Protein AF-A0A0M3QWQ1-F1 (afdb_monomer_lite)

Foldseek 3Di:
DDDPPQPDDQQWGPPDPPFKTKAWAPDFQQDPPADPVCRLLLFQLLLLLVLVVCVVDLDPSPDHNVVSVVSSVRSSVSVVVQCVVPVDPPDRPQPVVWAWDFKAFQDDDPPDPGDHPLRVVVVCQVDAFWKWKDFPPFIWIKGWHPDPNIAIKIKGRNDADPDVDHHRDTIIMMMGGRDPVVVSVVVCVVVVDPDGGTMMIITGNDDPPPPPPPVVVVVVVVVVVVPD

Structure (mmCIF, N/CA/C/O backbone):
data_AF-A0A0M3QWQ1-F1
#
_entry.id   AF-A0A0M3QWQ1-F1
#
loop_
_atom_site.group_PDB
_atom_site.id
_atom_site.type_symbol
_atom_site.label_atom_id
_atom_site.label_alt_id
_atom_site.label_comp_id
_atom_site.label_asym_id
_atom_site.label_entity_id
_atom_site.label_seq_id
_atom_site.pdbx_PDB_ins_code
_atom_site.Cartn_x
_atom_site.Cartn_y
_atom_site.Cartn_z
_atom_site.occupancy
_atom_site.B_iso_or_equiv
_atom_site.auth_seq_id
_atom_site.auth_comp_id
_atom_site.auth_asym_id
_atom_site.auth_atom_id
_atom_site.pdbx_PDB_model_num
ATOM 1 N N . MET A 1 1 ? -12.856 7.312 -30.856 1.00 33.06 1 MET A N 1
ATOM 2 C CA . MET A 1 1 ? -11.464 7.721 -30.580 1.00 33.06 1 MET A CA 1
ATOM 3 C C . MET A 1 1 ? -11.539 8.886 -29.593 1.00 33.06 1 MET A C 1
ATOM 5 O O . MET A 1 1 ? -11.727 10.016 -30.019 1.00 33.06 1 MET A O 1
ATOM 9 N N . ARG A 1 2 ? -11.605 8.607 -28.280 1.00 33.06 2 ARG A N 1
ATOM 10 C CA . ARG A 1 2 ? -11.645 9.661 -27.250 1.00 33.06 2 ARG A CA 1
ATOM 11 C C . ARG A 1 2 ? -10.204 10.078 -26.978 1.00 33.06 2 ARG A C 1
ATOM 13 O O . ARG A 1 2 ? -9.398 9.237 -26.607 1.00 33.06 2 ARG A O 1
ATOM 20 N N . GLN A 1 3 ? -9.891 11.346 -27.215 1.00 36.50 3 GLN A N 1
ATOM 21 C CA . GLN A 1 3 ? -8.699 11.968 -26.654 1.00 36.50 3 GLN A CA 1
ATOM 22 C C . GLN A 1 3 ? -8.916 12.050 -25.140 1.00 36.50 3 GLN A C 1
ATOM 24 O O . GLN A 1 3 ? -9.747 12.833 -24.682 1.00 36.50 3 GLN A O 1
ATOM 29 N N . GLU A 1 4 ? -8.234 11.206 -24.370 1.00 45.47 4 GLU A N 1
ATOM 30 C CA . GLU A 1 4 ? -8.121 11.401 -22.927 1.00 45.47 4 GLU A CA 1
ATOM 31 C C . GLU A 1 4 ? -7.129 12.534 -22.699 1.00 45.47 4 GLU A C 1
ATOM 33 O O . GLU A 1 4 ? -5.925 12.397 -22.907 1.00 45.47 4 GLU A O 1
ATOM 38 N N . VAL A 1 5 ? -7.650 13.694 -22.309 1.00 47.16 5 VAL A N 1
ATOM 39 C CA . VAL A 1 5 ? -6.841 14.714 -21.649 1.00 47.16 5 VAL A CA 1
ATOM 40 C C . VAL A 1 5 ? -6.435 14.091 -20.319 1.00 47.16 5 VAL A C 1
ATOM 42 O O . VAL A 1 5 ? -7.222 14.089 -19.375 1.00 47.16 5 VAL A O 1
ATOM 45 N N . THR A 1 6 ? -5.256 13.471 -20.266 1.00 57.09 6 THR A N 1
ATOM 46 C CA . THR A 1 6 ? -4.737 12.866 -19.038 1.00 57.09 6 THR A CA 1
ATOM 47 C C . THR A 1 6 ? -4.472 13.994 -18.051 1.00 57.09 6 THR A C 1
ATOM 49 O O . THR A 1 6 ? -3.454 14.685 -18.137 1.00 57.09 6 THR A O 1
ATOM 52 N N . ASN A 1 7 ? -5.427 14.236 -17.157 1.00 80.19 7 ASN A N 1
ATOM 53 C CA . ASN A 1 7 ? -5.254 15.156 -16.050 1.00 80.19 7 ASN A CA 1
ATOM 54 C C . ASN A 1 7 ? -4.292 14.483 -15.068 1.00 80.19 7 ASN A C 1
ATOM 56 O O . ASN A 1 7 ? -4.710 13.683 -14.235 1.00 80.19 7 ASN A O 1
ATOM 60 N N . LYS A 1 8 ? -2.993 14.722 -15.257 1.00 86.00 8 LYS A N 1
ATOM 61 C CA . LYS A 1 8 ? -1.935 14.179 -14.408 1.00 86.00 8 LYS A CA 1
ATOM 62 C C . LYS A 1 8 ? -1.534 15.191 -13.352 1.00 86.00 8 LYS A C 1
ATOM 64 O O . LYS A 1 8 ? -1.407 16.383 -13.627 1.00 86.00 8 LYS A O 1
ATOM 69 N N . TRP A 1 9 ? -1.266 14.691 -12.157 1.00 85.00 9 TRP A N 1
ATOM 70 C CA . TRP A 1 9 ? -0.613 15.433 -11.092 1.00 85.00 9 TRP A CA 1
ATOM 71 C C . TRP A 1 9 ? 0.784 14.840 -10.894 1.00 85.00 9 TRP A C 1
ATOM 73 O O . TRP A 1 9 ? 0.940 13.769 -10.311 1.00 85.00 9 TRP A O 1
ATOM 83 N N . TYR A 1 10 ? 1.808 15.509 -11.434 1.00 89.50 10 TYR A N 1
ATOM 84 C CA . TYR A 1 10 ? 3.151 14.935 -11.599 1.00 89.50 10 TYR A CA 1
ATOM 85 C C . TYR A 1 10 ? 3.099 13.605 -12.372 1.00 89.50 10 TYR A C 1
ATOM 87 O O . TYR A 1 10 ? 2.634 13.579 -13.511 1.00 89.50 10 TYR A O 1
ATOM 95 N N . ASN A 1 11 ? 3.566 12.511 -11.768 1.00 92.75 11 ASN A N 1
ATOM 96 C CA . ASN A 1 11 ? 3.533 11.177 -12.366 1.00 92.75 11 ASN A CA 1
ATOM 97 C C . ASN A 1 11 ? 2.213 10.436 -12.112 1.00 92.75 11 ASN A C 1
ATOM 99 O O . ASN A 1 11 ? 2.035 9.348 -12.650 1.00 92.75 11 ASN A O 1
ATOM 103 N N . PHE A 1 12 ? 1.314 10.997 -11.301 1.00 95.06 12 PHE A N 1
ATOM 104 C CA . PHE A 1 12 ? 0.087 10.334 -10.887 1.00 95.06 12 PHE A CA 1
ATOM 105 C C . PHE A 1 12 ? -1.091 10.692 -11.789 1.00 95.06 12 PHE A C 1
ATOM 107 O O . PHE A 1 12 ? -1.236 11.840 -12.222 1.00 95.06 12 PHE A O 1
ATOM 114 N N . ASP A 1 13 ? -1.983 9.730 -11.973 1.00 95.88 13 ASP A N 1
ATOM 115 C CA . ASP A 1 13 ? -3.293 9.935 -12.567 1.00 95.88 13 ASP A CA 1
ATOM 116 C C . ASP A 1 13 ? -4.276 10.440 -11.495 1.00 95.88 13 ASP A C 1
ATOM 118 O O . ASP A 1 13 ? -4.223 10.052 -10.323 1.00 95.88 13 ASP A O 1
ATOM 122 N N . VAL A 1 14 ? -5.142 11.385 -11.870 1.00 96.25 14 VAL A N 1
ATOM 123 C CA . VAL A 1 14 ? -6.132 11.981 -10.961 1.00 96.25 14 VAL A CA 1
ATOM 124 C C . VAL A 1 14 ? -7.391 11.111 -10.934 1.00 96.25 14 VAL A C 1
ATOM 126 O O . VAL A 1 14 ? -8.162 11.119 -11.890 1.00 96.25 14 VAL A O 1
ATOM 129 N N . GLU A 1 15 ? -7.629 10.423 -9.815 1.00 95.31 15 GLU A N 1
ATOM 130 C CA . GLU A 1 15 ? -8.828 9.593 -9.597 1.00 95.31 15 GLU A CA 1
ATOM 131 C C . GLU A 1 15 ? -9.999 10.431 -9.072 1.00 95.31 15 GLU A C 1
ATOM 133 O O . GLU A 1 15 ? -11.128 10.357 -9.555 1.00 95.31 15 GLU A O 1
ATOM 138 N N . ILE A 1 16 ? -9.719 11.276 -8.073 1.00 94.50 16 ILE A N 1
ATOM 139 C CA . ILE A 1 16 ? -10.660 12.249 -7.516 1.00 94.50 16 ILE A CA 1
ATOM 140 C C . ILE A 1 16 ? -9.904 13.562 -7.379 1.00 94.50 16 ILE A C 1
ATOM 142 O O . ILE A 1 16 ? -8.959 13.661 -6.594 1.00 94.50 16 ILE A O 1
ATOM 146 N N . SER A 1 17 ? -10.328 14.573 -8.142 1.00 92.69 17 SER A N 1
ATOM 147 C CA . SER A 1 17 ? -9.689 15.893 -8.169 1.00 92.69 17 SER A CA 1
ATOM 148 C C . SER A 1 17 ? -9.404 16.400 -6.760 1.00 92.69 17 SER A C 1
ATOM 150 O O . SER A 1 17 ? -10.299 16.418 -5.926 1.00 92.69 17 SER A O 1
ATOM 152 N N . GLU A 1 18 ? -8.166 16.825 -6.509 1.00 91.19 18 GLU A N 1
ATOM 153 C CA . GLU A 1 18 ? -7.694 17.356 -5.223 1.00 91.19 18 GLU A CA 1
ATOM 154 C C . GLU A 1 18 ? -7.710 16.406 -4.015 1.00 91.19 18 GLU A C 1
ATOM 156 O O . GLU A 1 18 ? -7.263 16.829 -2.945 1.00 91.19 18 GLU A O 1
ATOM 161 N N . HIS A 1 19 ? -8.129 15.147 -4.163 1.00 94.38 19 HIS A N 1
ATOM 162 C CA . HIS A 1 19 ? -8.343 14.240 -3.032 1.00 94.38 19 HIS A CA 1
ATOM 163 C C . HIS A 1 19 ? -7.667 12.871 -3.172 1.00 94.38 19 HIS A C 1
ATOM 165 O O . HIS A 1 19 ? -7.154 12.368 -2.167 1.00 94.38 19 HIS A O 1
ATOM 171 N N . LEU A 1 20 ? -7.655 12.278 -4.372 1.00 96.56 20 LEU A N 1
ATOM 172 C CA . LEU A 1 20 ? -7.147 10.927 -4.622 1.00 96.56 20 LEU A CA 1
ATOM 173 C C . LEU A 1 20 ? -6.411 10.846 -5.961 1.00 96.56 20 LEU A C 1
ATOM 175 O O . LEU A 1 20 ? -6.914 11.297 -6.992 1.00 96.56 20 LEU A O 1
ATOM 179 N N . TRP A 1 21 ? -5.248 10.207 -5.936 1.00 96.88 21 TRP A N 1
ATOM 180 C CA . TRP A 1 21 ? -4.417 9.969 -7.107 1.00 96.88 21 TRP A CA 1
ATOM 181 C C . TRP A 1 21 ? -3.885 8.543 -7.112 1.00 96.88 21 TRP A C 1
ATOM 183 O O . TRP A 1 21 ? -3.652 7.978 -6.042 1.00 96.88 21 TRP A O 1
ATOM 193 N N . SER A 1 22 ? -3.633 7.997 -8.296 1.00 96.94 22 SER A N 1
ATOM 194 C CA . SER A 1 22 ? -3.033 6.677 -8.475 1.00 96.94 22 SER A CA 1
ATOM 195 C C . SER A 1 22 ? -1.736 6.767 -9.277 1.00 96.94 22 SER A C 1
ATOM 197 O O . SER A 1 22 ? -1.556 7.636 -10.128 1.00 96.94 22 SER A O 1
ATOM 199 N N . LEU A 1 23 ? -0.792 5.889 -8.965 1.00 97.25 23 LEU A N 1
ATOM 200 C CA . LEU A 1 23 ? 0.421 5.679 -9.743 1.00 97.25 23 LEU A CA 1
ATOM 201 C C . LEU A 1 23 ? 0.635 4.174 -9.861 1.00 97.25 23 LEU A C 1
ATOM 203 O O . LEU A 1 23 ? 0.602 3.461 -8.858 1.00 97.25 23 LEU A O 1
ATOM 207 N N . TRP A 1 24 ? 0.875 3.714 -11.082 1.00 96.81 24 TRP A N 1
ATOM 208 C CA . TRP A 1 24 ? 0.983 2.301 -11.426 1.00 96.81 24 TRP A CA 1
ATOM 209 C C . TRP A 1 24 ? 2.409 1.975 -11.869 1.00 96.81 24 TRP A C 1
ATOM 211 O O . TRP A 1 24 ? 3.053 2.780 -12.540 1.00 96.81 24 TRP A O 1
ATOM 221 N N . GLY A 1 25 ? 2.913 0.820 -11.438 1.00 96.31 25 GLY A N 1
ATOM 222 C CA . GLY A 1 25 ? 4.164 0.226 -11.905 1.00 96.31 25 GLY A CA 1
ATOM 223 C C . GLY A 1 25 ? 3.940 -0.661 -13.131 1.00 96.31 25 GLY A C 1
ATOM 224 O O . GLY A 1 25 ? 2.806 -1.006 -13.464 1.00 96.31 25 GLY A O 1
ATOM 225 N N . GLY A 1 26 ? 5.026 -1.085 -13.772 1.00 94.69 26 GLY A N 1
ATOM 226 C CA . GLY A 1 26 ? 5.015 -2.072 -14.853 1.00 94.69 26 GLY A CA 1
ATOM 227 C C . GLY A 1 26 ? 5.283 -3.507 -14.385 1.00 94.69 26 GLY A C 1
ATOM 228 O O . GLY A 1 26 ? 5.058 -4.456 -15.136 1.00 94.69 26 GLY A O 1
ATOM 229 N N . VAL A 1 27 ? 5.771 -3.690 -13.153 1.00 94.38 27 VAL A N 1
ATOM 230 C CA . VAL A 1 27 ? 6.215 -4.988 -12.627 1.00 94.38 27 VAL A CA 1
ATOM 231 C C . VAL A 1 27 ? 5.302 -5.484 -11.506 1.00 94.38 27 VAL A C 1
ATOM 233 O O . VAL A 1 27 ? 4.926 -4.748 -10.592 1.00 94.38 27 VAL A O 1
ATOM 236 N N . HIS A 1 28 ? 4.999 -6.783 -11.545 1.00 96.19 28 HIS A N 1
ATOM 237 C CA . HIS A 1 28 ? 4.280 -7.504 -10.496 1.00 96.19 28 HIS A CA 1
ATOM 238 C C . HIS A 1 28 ? 5.152 -8.618 -9.886 1.00 96.19 28 HIS A C 1
ATOM 240 O O . HIS A 1 28 ? 5.893 -9.268 -10.628 1.00 96.19 28 HIS A O 1
ATOM 246 N N . PRO A 1 29 ? 5.032 -8.931 -8.579 1.00 95.00 29 PRO A N 1
ATOM 247 C CA . PRO A 1 29 ? 5.790 -10.006 -7.914 1.00 95.00 29 PRO A CA 1
ATOM 248 C C . PRO A 1 29 ? 5.698 -11.406 -8.560 1.00 95.00 29 PRO A C 1
ATOM 250 O O . PRO A 1 29 ? 6.574 -12.249 -8.382 1.00 95.00 29 PRO A O 1
ATOM 253 N N . LYS A 1 30 ? 4.640 -11.678 -9.333 1.00 94.19 30 LYS A N 1
ATOM 254 C CA . LYS A 1 30 ? 4.454 -12.935 -10.096 1.00 94.19 30 LYS A CA 1
ATOM 255 C C . LYS A 1 30 ? 5.068 -12.924 -11.505 1.00 94.19 30 LYS A C 1
ATOM 257 O O . LYS A 1 30 ? 4.875 -13.893 -12.240 1.00 94.19 30 LYS A O 1
ATOM 262 N N . ALA A 1 31 ? 5.753 -11.853 -11.906 1.00 92.38 31 ALA A N 1
ATOM 263 C CA . ALA A 1 31 ? 6.377 -11.765 -13.222 1.00 92.38 31 ALA A CA 1
ATOM 264 C C . ALA A 1 31 ? 7.352 -12.935 -13.462 1.00 92.38 31 ALA A C 1
ATOM 266 O O . ALA A 1 31 ? 8.038 -13.398 -12.553 1.00 92.38 31 ALA A O 1
ATOM 267 N N . ASN A 1 32 ? 7.401 -13.422 -14.701 1.00 91.94 32 ASN A N 1
ATOM 268 C CA . ASN A 1 32 ? 8.075 -14.672 -15.079 1.00 91.94 32 ASN A CA 1
ATOM 269 C C . ASN A 1 32 ? 9.610 -14.650 -14.967 1.00 91.94 32 ASN A C 1
ATOM 271 O O . ASN A 1 32 ? 10.227 -15.709 -14.972 1.00 91.94 32 ASN A O 1
ATOM 275 N N . TRP A 1 33 ? 10.212 -13.468 -14.876 1.00 90.12 33 TRP A N 1
ATOM 276 C CA . TRP A 1 33 ? 11.645 -13.274 -14.666 1.00 90.12 33 TRP A CA 1
ATOM 277 C C . TRP A 1 33 ? 12.100 -13.422 -13.204 1.00 90.12 33 TRP A C 1
ATOM 279 O O . TRP A 1 33 ? 13.301 -13.500 -12.954 1.00 90.12 33 TRP A O 1
ATOM 289 N N . PHE A 1 34 ? 11.166 -13.473 -12.245 1.00 93.25 34 PHE A N 1
ATOM 290 C CA . PHE A 1 34 ? 11.468 -13.826 -10.860 1.00 93.25 34 PHE A CA 1
ATOM 291 C C . PHE A 1 34 ? 11.580 -15.344 -10.739 1.00 93.25 34 PHE A C 1
ATOM 293 O O . PHE A 1 34 ? 10.935 -16.089 -11.482 1.00 93.25 34 PHE A O 1
ATOM 300 N N . ASP A 1 35 ? 12.391 -15.806 -9.789 1.00 90.44 35 ASP A N 1
ATOM 301 C CA . ASP A 1 35 ? 12.597 -17.235 -9.575 1.00 90.44 35 ASP A CA 1
ATOM 302 C C . ASP A 1 35 ? 11.264 -17.931 -9.255 1.00 90.44 35 ASP A C 1
ATOM 304 O O . ASP A 1 35 ? 10.498 -17.528 -8.376 1.00 90.44 35 ASP A O 1
ATOM 308 N N . SER A 1 36 ? 10.995 -19.000 -10.006 1.00 89.50 36 SER A N 1
ATOM 309 C CA . SER A 1 36 ? 9.805 -19.838 -9.894 1.00 89.50 36 SER A CA 1
ATOM 310 C C . SER A 1 36 ? 9.503 -20.344 -8.481 1.00 89.50 36 SER A C 1
ATOM 312 O O . SER A 1 36 ? 8.332 -20.562 -8.182 1.00 89.50 36 SER A O 1
ATOM 314 N N . GLN A 1 37 ? 10.521 -20.513 -7.631 1.00 87.56 37 GLN A N 1
ATOM 315 C CA . GLN A 1 37 ? 10.358 -21.018 -6.265 1.00 87.56 37 GLN A CA 1
ATOM 316 C C . GLN A 1 37 ? 9.802 -19.961 -5.302 1.00 87.56 37 GLN A C 1
ATOM 318 O O . GLN A 1 37 ? 9.133 -20.309 -4.335 1.00 87.56 37 GLN A O 1
ATOM 323 N N . VAL A 1 38 ? 10.050 -18.676 -5.575 1.00 86.44 38 VAL A N 1
ATOM 324 C CA . VAL A 1 38 ? 9.744 -17.558 -4.660 1.00 86.44 38 VAL A CA 1
ATOM 325 C C . VAL A 1 38 ? 8.757 -16.541 -5.241 1.00 86.44 38 VAL A C 1
ATOM 327 O O . VAL A 1 38 ? 8.215 -15.717 -4.505 1.00 86.44 38 VAL A O 1
ATOM 330 N N . ARG A 1 39 ? 8.479 -16.591 -6.553 1.00 90.12 39 ARG A N 1
ATOM 331 C CA . ARG A 1 39 ? 7.571 -15.652 -7.234 1.00 90.12 39 ARG A CA 1
ATOM 332 C C . ARG A 1 39 ? 6.186 -15.601 -6.582 1.00 90.12 39 ARG A C 1
ATOM 334 O O . ARG A 1 39 ? 5.510 -16.609 -6.398 1.00 90.12 39 ARG A O 1
ATOM 341 N N . GLY A 1 40 ? 5.721 -14.390 -6.306 1.00 90.38 40 GLY A N 1
ATOM 342 C CA . GLY A 1 40 ? 4.465 -14.106 -5.619 1.00 90.38 40 GLY A CA 1
ATOM 343 C C . GLY A 1 40 ? 4.534 -14.127 -4.088 1.00 90.38 40 GLY A C 1
ATOM 344 O O . GLY A 1 40 ? 3.589 -13.630 -3.478 1.00 90.38 40 GLY A O 1
ATOM 345 N N . GLN A 1 41 ? 5.605 -14.642 -3.473 1.00 90.31 41 GLN A N 1
ATOM 346 C CA . GLN A 1 41 ? 5.765 -14.706 -2.011 1.00 90.31 41 GLN A CA 1
ATOM 347 C C . GLN A 1 41 ? 6.476 -13.463 -1.446 1.00 90.31 41 GLN A C 1
ATOM 349 O O . GLN A 1 41 ? 6.304 -13.102 -0.286 1.00 90.31 41 GLN A O 1
ATOM 354 N N . GLN A 1 42 ? 7.188 -12.713 -2.289 1.00 91.50 42 GLN A N 1
ATOM 355 C CA . GLN A 1 42 ? 7.939 -11.514 -1.908 1.00 91.50 42 GLN A CA 1
ATOM 356 C C . GLN A 1 42 ? 7.082 -10.259 -1.632 1.00 91.50 42 GLN A C 1
ATOM 358 O O . GLN A 1 42 ? 7.626 -9.164 -1.475 1.00 91.50 42 GLN A O 1
ATOM 363 N N . LYS A 1 43 ? 5.746 -10.371 -1.589 1.00 93.88 43 LYS A N 1
ATOM 364 C CA . LYS A 1 43 ? 4.820 -9.226 -1.438 1.00 93.88 43 LYS A CA 1
ATOM 365 C C . LYS A 1 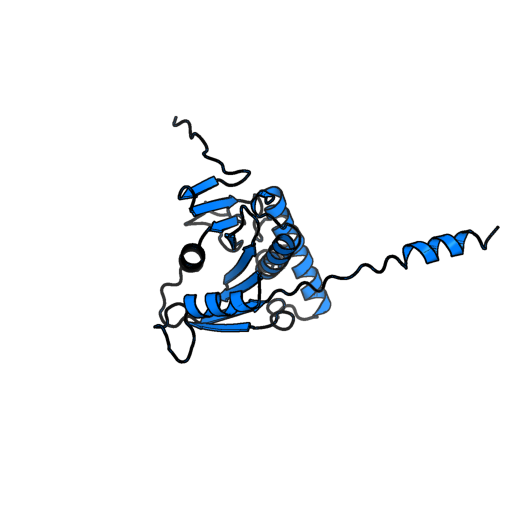43 ? 5.063 -8.434 -0.152 1.00 93.88 43 LYS A C 1
ATOM 367 O O . LYS A 1 43 ? 5.067 -7.204 -0.175 1.00 93.88 43 LYS A O 1
ATOM 372 N N . LEU A 1 44 ? 5.316 -9.129 0.958 1.00 92.44 44 LEU A N 1
ATOM 373 C CA . LEU A 1 44 ? 5.636 -8.480 2.228 1.00 92.44 44 LEU A CA 1
ATOM 374 C C . LEU A 1 44 ? 6.978 -7.734 2.149 1.00 92.44 44 LEU A C 1
ATOM 376 O O . LEU A 1 44 ? 7.063 -6.580 2.564 1.00 92.44 44 LEU A O 1
ATOM 380 N N . GLY A 1 45 ? 7.987 -8.320 1.499 1.00 92.81 45 GLY A N 1
ATOM 381 C CA . GLY A 1 45 ? 9.253 -7.637 1.217 1.00 92.81 45 GLY A CA 1
ATOM 382 C C . GLY A 1 45 ? 9.058 -6.362 0.389 1.00 92.81 45 GLY A C 1
ATOM 383 O O . GLY A 1 45 ? 9.654 -5.331 0.690 1.00 92.81 45 GLY A O 1
ATOM 384 N N . CYS A 1 46 ? 8.155 -6.384 -0.596 1.00 96.56 46 CYS A N 1
ATOM 385 C CA . CYS A 1 46 ? 7.788 -5.190 -1.363 1.00 96.56 46 CYS A CA 1
ATOM 386 C C . CYS A 1 46 ? 7.144 -4.114 -0.472 1.00 96.56 46 CYS A C 1
ATOM 388 O O . CYS A 1 46 ? 7.469 -2.938 -0.611 1.00 96.56 46 CYS A O 1
ATOM 390 N N . CYS A 1 47 ? 6.283 -4.498 0.478 1.00 96.56 47 CYS A N 1
ATOM 391 C CA . CYS A 1 47 ? 5.681 -3.564 1.436 1.00 96.56 47 CYS A CA 1
ATOM 392 C C . CYS A 1 47 ? 6.735 -2.905 2.341 1.00 96.56 47 CYS A C 1
ATOM 394 O O . CYS A 1 47 ? 6.714 -1.687 2.515 1.00 96.56 47 CYS A O 1
ATOM 396 N N . VAL A 1 48 ? 7.696 -3.681 2.857 1.00 93.94 48 VAL A N 1
ATOM 397 C CA . VAL A 1 48 ? 8.823 -3.148 3.643 1.00 93.94 48 VAL A CA 1
ATOM 398 C C . VAL A 1 48 ? 9.607 -2.126 2.819 1.00 93.94 48 VAL A C 1
ATOM 400 O O . VAL A 1 48 ? 9.815 -0.998 3.262 1.00 93.94 48 VAL A O 1
ATOM 403 N N . VAL A 1 49 ? 9.980 -2.478 1.587 1.00 95.38 49 VAL A N 1
ATOM 404 C CA . VAL A 1 49 ? 10.735 -1.583 0.699 1.00 95.38 49 VAL A CA 1
ATOM 405 C C . VAL A 1 49 ? 9.927 -0.340 0.306 1.00 95.38 49 VAL A C 1
ATOM 407 O O . VAL A 1 49 ? 10.506 0.739 0.185 1.00 95.38 49 VAL A O 1
ATOM 410 N N . ALA A 1 50 ? 8.602 -0.434 0.165 1.00 96.62 50 ALA A N 1
ATOM 411 C CA . ALA A 1 50 ? 7.741 0.727 -0.061 1.00 96.62 50 ALA A CA 1
ATOM 412 C C . ALA A 1 50 ? 7.768 1.702 1.129 1.00 96.62 50 ALA A C 1
ATOM 414 O O . ALA A 1 50 ? 7.887 2.913 0.931 1.00 96.62 50 ALA A O 1
ATOM 415 N N . CYS A 1 51 ? 7.736 1.195 2.367 1.00 94.62 51 CYS A N 1
ATOM 416 C CA . CYS A 1 51 ? 7.944 2.019 3.561 1.00 94.62 51 CYS A CA 1
ATOM 417 C C . CYS A 1 51 ? 9.351 2.645 3.580 1.00 94.62 51 CYS A C 1
ATOM 419 O O . CYS A 1 51 ? 9.489 3.828 3.898 1.00 94.62 51 CYS A O 1
ATOM 421 N N . CYS A 1 52 ? 10.387 1.905 3.162 1.00 92.62 52 CYS A N 1
ATOM 422 C CA . CYS A 1 52 ? 11.737 2.451 2.988 1.00 92.62 52 CYS A CA 1
ATOM 423 C C . CYS A 1 52 ? 11.762 3.610 1.996 1.00 92.62 52 CYS A C 1
ATOM 425 O O . CYS A 1 52 ? 12.287 4.676 2.320 1.00 92.62 52 CYS A O 1
ATOM 427 N N . ALA A 1 53 ? 11.150 3.436 0.825 1.00 93.81 53 ALA A N 1
ATOM 428 C CA . ALA A 1 53 ? 11.030 4.487 -0.173 1.00 93.81 53 ALA A CA 1
ATOM 429 C C . ALA A 1 53 ? 10.331 5.724 0.415 1.00 93.81 53 ALA A C 1
ATOM 431 O O . ALA A 1 53 ? 10.854 6.827 0.287 1.00 93.81 53 ALA A O 1
ATOM 432 N N . ALA A 1 54 ? 9.223 5.555 1.141 1.00 92.50 54 ALA A N 1
ATOM 433 C CA . ALA A 1 54 ? 8.513 6.670 1.776 1.00 92.50 54 ALA A CA 1
ATOM 434 C C . ALA A 1 54 ? 9.376 7.455 2.778 1.00 92.50 54 ALA A C 1
ATOM 436 O O . ALA A 1 54 ? 9.266 8.675 2.861 1.00 92.50 54 ALA A O 1
ATOM 437 N N . SER A 1 55 ? 10.269 6.780 3.504 1.00 89.56 55 SER A N 1
ATOM 438 C CA . SER A 1 55 ? 11.187 7.445 4.437 1.00 89.56 55 SER A CA 1
ATOM 439 C C . SER A 1 55 ? 12.328 8.216 3.757 1.00 89.56 55 SER A C 1
ATOM 441 O O . SER A 1 55 ? 12.840 9.186 4.318 1.00 89.56 55 SER A O 1
ATOM 443 N N . VAL A 1 56 ? 12.745 7.776 2.564 1.00 90.00 56 VAL A N 1
ATOM 444 C CA . VAL A 1 56 ? 13.853 8.370 1.800 1.00 90.00 56 VAL A CA 1
ATOM 445 C C . VAL A 1 56 ? 13.342 9.528 0.944 1.00 90.00 56 VAL A C 1
ATOM 447 O O . VAL A 1 56 ? 13.966 10.588 0.885 1.00 90.00 56 VAL A O 1
ATOM 450 N N . PHE A 1 57 ? 12.186 9.345 0.307 1.00 87.81 57 PHE A N 1
ATOM 451 C CA . PHE A 1 57 ? 11.528 10.344 -0.525 1.00 87.81 57 PHE A CA 1
ATOM 452 C C . PHE A 1 57 ? 10.529 11.145 0.310 1.00 87.81 57 PHE A C 1
ATOM 454 O O . PHE A 1 57 ? 9.380 10.747 0.485 1.00 87.81 57 PHE A O 1
ATOM 461 N N . ALA A 1 58 ? 10.955 12.317 0.789 1.00 77.44 58 ALA A N 1
ATOM 462 C CA . ALA A 1 58 ? 10.129 13.187 1.631 1.00 77.44 58 ALA A CA 1
ATOM 463 C C . ALA A 1 58 ? 8.800 13.617 0.972 1.00 77.44 58 ALA A C 1
ATOM 465 O O . ALA A 1 58 ? 7.837 13.925 1.678 1.00 77.44 58 ALA A O 1
ATOM 466 N N . ARG A 1 59 ? 8.737 13.648 -0.367 1.00 89.81 59 ARG A N 1
ATOM 467 C CA . ARG A 1 59 ? 7.553 14.041 -1.139 1.00 89.81 59 ARG A CA 1
ATOM 468 C C . ARG A 1 59 ? 7.023 12.864 -1.947 1.00 89.81 59 ARG A C 1
ATOM 470 O O . ARG A 1 59 ? 7.747 12.265 -2.738 1.00 89.81 59 ARG A O 1
ATOM 477 N N . LEU A 1 60 ? 5.724 12.595 -1.824 1.00 90.06 60 LEU A N 1
ATOM 478 C CA . LEU A 1 60 ? 5.058 11.580 -2.649 1.00 90.06 60 LEU A CA 1
ATOM 479 C C . LEU A 1 60 ? 5.022 11.970 -4.135 1.00 90.06 60 LEU A C 1
ATOM 481 O O . LEU A 1 60 ? 4.956 11.086 -4.979 1.00 90.06 60 LEU A O 1
ATOM 485 N N . SER A 1 61 ? 5.121 13.263 -4.473 1.00 90.19 61 SER A N 1
ATOM 486 C CA . SER A 1 61 ? 5.205 13.736 -5.866 1.00 90.19 61 SER A CA 1
ATOM 487 C C . SER A 1 61 ? 6.414 13.194 -6.629 1.00 90.19 61 SER A C 1
ATOM 489 O O . SER A 1 61 ? 6.390 13.154 -7.857 1.00 90.19 61 SER A O 1
ATOM 491 N N . ASP A 1 62 ? 7.470 12.804 -5.910 1.00 92.44 62 ASP A N 1
ATOM 492 C CA . ASP A 1 62 ? 8.724 12.327 -6.497 1.00 92.44 62 ASP A CA 1
ATOM 493 C C . ASP A 1 62 ? 8.649 10.837 -6.870 1.00 92.44 62 ASP A C 1
ATOM 495 O O . ASP A 1 62 ? 9.531 10.307 -7.549 1.00 92.44 62 ASP A O 1
ATOM 499 N N . TRP A 1 63 ? 7.580 10.150 -6.454 1.00 95.06 63 TRP A N 1
ATOM 500 C CA . TRP A 1 63 ? 7.343 8.762 -6.819 1.00 95.06 63 TRP A CA 1
ATOM 501 C C . TRP A 1 63 ? 7.020 8.654 -8.310 1.00 95.06 63 TRP A C 1
ATOM 503 O O . TRP A 1 63 ? 6.390 9.525 -8.913 1.00 95.06 63 TRP A O 1
ATOM 513 N N . SER A 1 64 ? 7.482 7.570 -8.925 1.00 96.38 64 SER A N 1
ATOM 514 C CA . SER A 1 64 ? 7.318 7.300 -10.354 1.00 96.38 64 SER A CA 1
ATOM 515 C C . SER A 1 64 ? 7.104 5.810 -10.596 1.00 96.38 64 SER A C 1
ATOM 517 O O . SER A 1 64 ? 7.427 4.992 -9.737 1.00 96.38 64 SER A O 1
ATOM 519 N N . GLU A 1 65 ? 6.614 5.453 -11.781 1.00 97.12 65 GLU A N 1
ATOM 520 C CA . GLU A 1 65 ? 6.464 4.060 -12.230 1.00 97.12 65 GLU A CA 1
ATOM 521 C C . GLU A 1 65 ? 7.763 3.261 -12.023 1.00 97.12 65 GLU A C 1
ATOM 523 O O . GLU A 1 65 ? 7.762 2.192 -11.418 1.00 97.12 65 GLU A O 1
ATOM 528 N N . LYS A 1 66 ? 8.909 3.849 -12.396 1.00 97.38 66 LYS A N 1
ATOM 529 C CA . LYS A 1 66 ? 10.235 3.237 -12.212 1.00 97.38 66 LYS A CA 1
ATOM 530 C C . LYS A 1 66 ? 10.581 2.985 -10.745 1.00 97.38 66 LYS A C 1
ATOM 532 O O . LYS A 1 66 ? 11.276 2.018 -10.445 1.00 97.38 66 LYS A O 1
ATOM 537 N N . LEU A 1 67 ? 10.138 3.857 -9.835 1.00 97.56 67 LEU A N 1
ATOM 538 C CA . LEU A 1 67 ? 10.324 3.642 -8.401 1.00 97.56 67 LEU A CA 1
ATOM 539 C C . LEU A 1 67 ? 9.482 2.456 -7.923 1.00 97.56 67 LEU A C 1
ATOM 541 O O . LEU A 1 67 ? 9.985 1.652 -7.146 1.00 97.56 67 LEU A O 1
ATOM 545 N N . LEU A 1 68 ? 8.243 2.312 -8.401 1.00 98.00 68 LEU A N 1
ATOM 546 C CA . LEU A 1 68 ? 7.400 1.164 -8.056 1.00 98.00 68 LEU A CA 1
ATOM 547 C C . LEU A 1 68 ? 8.009 -0.156 -8.549 1.00 98.00 68 LEU A C 1
ATOM 549 O O . LEU A 1 68 ? 8.095 -1.118 -7.787 1.00 98.00 68 LEU A O 1
ATOM 553 N N . ASP A 1 69 ? 8.542 -0.180 -9.769 1.00 97.81 69 ASP A N 1
ATOM 554 C CA . ASP A 1 69 ? 9.248 -1.354 -10.298 1.00 97.81 69 ASP A CA 1
ATOM 555 C C . ASP A 1 69 ? 10.516 -1.676 -9.497 1.00 97.81 69 ASP A C 1
ATOM 557 O O . ASP A 1 69 ? 10.832 -2.845 -9.232 1.00 97.81 69 ASP A O 1
ATOM 561 N N . ALA A 1 70 ? 11.232 -0.638 -9.053 1.00 97.81 70 ALA A N 1
ATOM 562 C CA . ALA A 1 70 ? 12.370 -0.788 -8.160 1.00 97.81 70 ALA A CA 1
ATOM 563 C C . ALA A 1 70 ? 11.946 -1.319 -6.784 1.00 97.81 70 ALA A C 1
ATOM 565 O O . ALA A 1 70 ? 12.665 -2.148 -6.229 1.00 97.81 70 ALA A O 1
ATOM 566 N N . ILE A 1 71 ? 10.797 -0.904 -6.240 1.00 97.94 71 ILE A N 1
ATOM 567 C CA . ILE A 1 71 ? 10.252 -1.448 -4.988 1.00 97.94 71 ILE A CA 1
ATOM 568 C C . ILE A 1 71 ? 10.000 -2.949 -5.136 1.00 97.94 71 ILE A C 1
ATOM 570 O O . ILE A 1 71 ? 10.441 -3.711 -4.280 1.00 97.94 71 ILE A O 1
ATOM 574 N N . VAL A 1 72 ? 9.376 -3.395 -6.231 1.00 97.56 72 VAL A N 1
ATOM 575 C CA . VAL A 1 72 ? 9.114 -4.829 -6.454 1.00 97.56 72 VAL A CA 1
ATOM 576 C C . VAL A 1 72 ? 10.417 -5.620 -6.599 1.00 97.56 72 VAL A C 1
ATOM 578 O O . VAL A 1 72 ? 10.592 -6.665 -5.973 1.00 97.56 72 VAL A O 1
ATOM 581 N N . THR A 1 73 ? 11.369 -5.102 -7.375 1.00 96.88 73 THR A N 1
ATOM 582 C CA . THR A 1 73 ? 12.662 -5.769 -7.607 1.00 96.88 73 THR A CA 1
ATOM 583 C C . THR A 1 73 ? 13.506 -5.853 -6.330 1.00 96.88 73 THR A C 1
ATOM 585 O O . THR A 1 73 ? 14.106 -6.887 -6.039 1.00 96.88 73 THR A O 1
ATOM 588 N N . ASN A 1 74 ? 13.548 -4.780 -5.535 1.00 96.50 74 ASN A N 1
ATOM 589 C CA . ASN A 1 74 ? 14.264 -4.776 -4.258 1.00 96.50 74 ASN A CA 1
ATOM 590 C C . ASN A 1 74 ? 13.511 -5.552 -3.171 1.00 96.50 74 ASN A C 1
ATOM 592 O O . ASN A 1 74 ? 14.155 -6.127 -2.301 1.00 96.50 74 ASN A O 1
ATOM 596 N N . GLY A 1 75 ? 12.179 -5.614 -3.229 1.00 94.75 75 GLY A N 1
ATOM 597 C CA . GLY A 1 75 ? 11.360 -6.445 -2.349 1.00 94.75 75 GLY A CA 1
ATOM 598 C C . GLY A 1 75 ? 11.625 -7.935 -2.554 1.00 94.75 75 GLY A C 1
ATOM 599 O O . GLY A 1 75 ? 11.749 -8.672 -1.581 1.00 94.75 75 GLY A O 1
ATOM 600 N N . ASP A 1 76 ? 11.808 -8.364 -3.806 1.00 94.75 76 ASP A N 1
ATOM 601 C CA . ASP A 1 76 ? 12.264 -9.718 -4.141 1.00 94.75 76 ASP A CA 1
ATOM 602 C C . ASP A 1 76 ? 13.659 -10.022 -3.579 1.00 94.75 76 ASP A C 1
ATOM 604 O O . ASP A 1 76 ? 13.870 -11.073 -2.973 1.00 94.75 76 ASP A O 1
ATOM 608 N N . LYS A 1 77 ? 14.605 -9.086 -3.721 1.00 93.06 77 LYS A N 1
ATOM 609 C CA . LYS A 1 77 ? 15.939 -9.226 -3.126 1.00 93.06 77 LYS A CA 1
ATOM 610 C C . LYS A 1 77 ? 15.864 -9.327 -1.600 1.00 93.06 77 LYS A C 1
ATOM 612 O O . LYS A 1 77 ? 16.428 -10.253 -1.033 1.00 93.06 77 LYS A O 1
ATOM 617 N N . TYR A 1 78 ? 15.135 -8.416 -0.957 1.00 90.62 78 TYR A N 1
ATOM 618 C CA . TYR A 1 78 ? 14.936 -8.413 0.492 1.00 90.62 78 TYR A CA 1
ATOM 619 C C . TYR A 1 78 ? 14.318 -9.729 0.976 1.00 90.62 78 TYR A C 1
ATOM 621 O O . TYR A 1 78 ? 14.775 -10.299 1.963 1.00 90.62 78 TYR A O 1
ATOM 629 N N . TYR A 1 79 ? 13.322 -10.248 0.250 1.00 89.81 79 TYR A N 1
ATOM 630 C CA . TYR A 1 79 ? 12.715 -11.535 0.569 1.00 89.81 79 TYR A CA 1
ATOM 631 C C . TYR A 1 79 ? 13.726 -12.678 0.513 1.00 89.81 79 TYR A C 1
ATOM 633 O O . TYR A 1 79 ? 13.854 -13.432 1.475 1.00 89.81 79 TYR A O 1
ATOM 641 N N . ARG A 1 80 ? 14.469 -12.777 -0.593 1.00 88.69 80 ARG A N 1
ATOM 642 C CA . ARG A 1 80 ? 15.486 -13.817 -0.789 1.00 88.69 80 ARG A CA 1
ATOM 643 C C . ARG A 1 80 ? 16.605 -13.745 0.246 1.00 88.69 80 ARG A C 1
ATOM 645 O O . ARG A 1 80 ? 17.052 -14.781 0.730 1.00 88.69 80 ARG A O 1
ATOM 652 N N . ASP A 1 81 ? 17.023 -12.538 0.611 1.00 87.12 81 ASP A N 1
ATOM 653 C CA . ASP A 1 81 ? 18.007 -12.341 1.668 1.00 87.12 81 ASP A CA 1
ATOM 654 C C . ASP A 1 81 ? 17.427 -12.801 3.019 1.00 87.12 81 ASP A C 1
ATOM 656 O O . ASP A 1 81 ? 18.079 -13.564 3.727 1.00 87.12 81 ASP A O 1
ATOM 660 N N . SER A 1 82 ? 16.184 -12.442 3.355 1.00 81.12 82 SER A N 1
ATOM 661 C CA . SER A 1 82 ? 15.539 -12.851 4.614 1.00 81.12 82 SER A CA 1
ATOM 662 C C . SER A 1 82 ? 15.398 -14.376 4.746 1.00 81.12 82 SER A C 1
ATOM 664 O O . SER A 1 82 ? 15.816 -14.944 5.754 1.00 81.12 82 SER A O 1
ATOM 666 N N . ILE A 1 83 ? 14.919 -15.077 3.712 1.00 81.56 83 ILE A N 1
ATOM 667 C CA . ILE A 1 83 ? 14.787 -16.548 3.757 1.00 81.56 83 ILE A CA 1
ATOM 668 C C . ILE A 1 83 ? 16.145 -17.262 3.840 1.00 81.56 83 ILE A C 1
ATOM 670 O O . ILE A 1 83 ? 16.255 -18.308 4.481 1.00 81.56 83 ILE A O 1
ATOM 674 N N . ALA A 1 84 ? 17.199 -16.695 3.238 1.00 80.56 84 ALA A N 1
ATOM 675 C CA . ALA A 1 84 ? 18.545 -17.261 3.297 1.00 80.56 84 ALA A CA 1
ATOM 676 C C . ALA A 1 84 ? 19.144 -17.194 4.711 1.00 80.56 84 ALA A C 1
ATOM 678 O O . ALA A 1 84 ? 19.871 -18.104 5.113 1.00 80.56 84 ALA A O 1
ATOM 679 N N . HIS A 1 85 ? 18.824 -16.145 5.475 1.00 69.06 85 HIS A N 1
ATOM 680 C CA . HIS A 1 85 ? 19.297 -15.984 6.852 1.00 69.06 85 HIS A CA 1
ATOM 681 C C . HIS A 1 85 ? 18.501 -16.837 7.855 1.00 69.06 85 HIS A C 1
ATOM 683 O O . HIS A 1 85 ? 19.063 -17.258 8.865 1.00 69.06 85 HIS A O 1
ATOM 689 N N . THR A 1 86 ? 17.235 -17.150 7.565 1.00 63.25 86 THR A N 1
ATOM 690 C CA . THR A 1 86 ? 16.324 -17.804 8.524 1.00 63.25 86 THR A CA 1
ATOM 691 C C . THR A 1 86 ? 16.341 -19.346 8.472 1.00 63.25 86 THR A C 1
ATOM 693 O O . THR A 1 86 ? 15.784 -19.991 9.353 1.00 63.25 86 THR A O 1
ATOM 696 N N . GLN A 1 87 ? 17.006 -19.987 7.495 1.00 50.91 87 GLN A N 1
ATOM 697 C CA . GLN A 1 87 ? 17.060 -21.464 7.318 1.00 50.91 87 GLN A CA 1
ATOM 698 C C . GLN A 1 87 ? 15.690 -22.194 7.346 1.00 50.91 87 GLN A C 1
ATOM 700 O O . GLN A 1 87 ? 15.636 -23.420 7.477 1.00 50.91 87 GLN A O 1
ATOM 705 N N . HIS A 1 88 ? 14.576 -21.477 7.201 1.00 45.50 88 HIS A N 1
ATOM 706 C CA . HIS A 1 88 ? 13.224 -22.025 7.147 1.00 45.50 88 HIS A CA 1
ATOM 707 C C . HIS A 1 88 ? 12.453 -21.357 6.012 1.00 45.50 88 HIS A C 1
ATOM 709 O O . HIS A 1 88 ? 12.265 -20.144 6.001 1.00 45.50 88 HIS A O 1
ATOM 715 N N . TRP A 1 89 ? 12.009 -22.182 5.066 1.00 45.12 89 TRP A N 1
ATOM 716 C CA . TRP A 1 89 ? 11.213 -21.784 3.903 1.00 45.12 89 TRP A CA 1
ATOM 717 C C . TRP A 1 89 ? 9.733 -21.539 4.242 1.00 45.12 89 TRP A C 1
ATOM 719 O O . TRP A 1 89 ? 9.010 -20.997 3.416 1.00 45.12 89 TRP A O 1
ATOM 729 N N . ASP A 1 90 ? 9.307 -21.911 5.454 1.00 39.16 90 ASP A N 1
ATOM 730 C CA . ASP A 1 90 ? 7.907 -21.891 5.912 1.00 39.16 90 ASP A CA 1
ATOM 731 C C . ASP A 1 90 ? 7.569 -20.722 6.851 1.00 39.16 90 ASP A C 1
ATOM 733 O O . ASP A 1 90 ? 6.500 -20.697 7.459 1.00 39.16 90 ASP A O 1
ATOM 737 N N . ILE A 1 91 ? 8.465 -19.747 7.006 1.00 43.25 91 ILE A N 1
ATOM 738 C CA . ILE A 1 91 ? 8.218 -18.609 7.891 1.00 43.25 91 ILE A CA 1
ATOM 739 C C . ILE A 1 91 ? 7.837 -17.415 7.027 1.00 43.25 91 ILE A C 1
ATOM 741 O O . ILE A 1 91 ? 8.675 -16.859 6.314 1.00 43.25 91 ILE A O 1
ATOM 745 N N . ASP A 1 92 ? 6.549 -17.061 7.100 1.00 50.72 92 ASP A N 1
ATOM 746 C CA . ASP A 1 92 ? 6.022 -15.722 6.831 1.00 50.72 92 ASP A CA 1
ATOM 747 C C . ASP A 1 92 ? 7.114 -14.695 7.118 1.00 50.72 92 ASP A C 1
ATOM 749 O O . ASP A 1 92 ? 7.518 -14.521 8.269 1.00 50.72 92 ASP A O 1
ATOM 753 N N . LEU A 1 93 ? 7.622 -14.062 6.063 1.00 47.28 93 LEU A N 1
ATOM 754 C CA . LEU A 1 93 ? 8.594 -12.981 6.150 1.00 47.28 93 LEU A CA 1
ATOM 755 C C . LEU A 1 93 ? 8.375 -12.123 7.407 1.00 47.28 93 LEU A C 1
ATOM 757 O O . LEU A 1 93 ? 7.360 -11.449 7.529 1.00 47.28 93 LEU A O 1
ATOM 761 N N . GLY A 1 94 ? 9.338 -12.119 8.324 1.00 48.53 94 GLY A N 1
ATOM 762 C CA . GLY A 1 94 ? 9.570 -11.004 9.238 1.00 48.53 94 GLY A CA 1
ATOM 763 C C . GLY A 1 94 ? 8.417 -10.543 10.138 1.00 48.53 94 GLY A C 1
ATOM 764 O O . GLY A 1 94 ? 8.436 -9.376 10.516 1.00 48.53 94 GLY A O 1
ATOM 765 N N . GLN A 1 95 ? 7.453 -11.382 10.549 1.00 50.72 95 GLN A N 1
ATOM 766 C CA . GLN A 1 95 ? 6.614 -10.989 11.701 1.00 50.72 95 GLN A CA 1
ATOM 767 C C . GLN A 1 95 ? 7.459 -10.778 12.970 1.00 50.72 95 GLN A C 1
ATOM 769 O O . GLN A 1 95 ? 7.091 -9.945 13.793 1.00 50.72 95 GLN A O 1
ATOM 774 N N . ASP A 1 96 ? 8.593 -11.476 13.099 1.00 51.09 96 ASP A N 1
ATOM 775 C CA . ASP A 1 96 ? 9.518 -11.324 14.230 1.00 51.09 96 ASP A CA 1
ATOM 776 C C . ASP A 1 96 ? 10.403 -10.064 14.126 1.00 51.09 96 ASP A C 1
ATOM 778 O O . ASP A 1 96 ? 10.766 -9.485 15.150 1.00 51.09 96 ASP A O 1
ATOM 78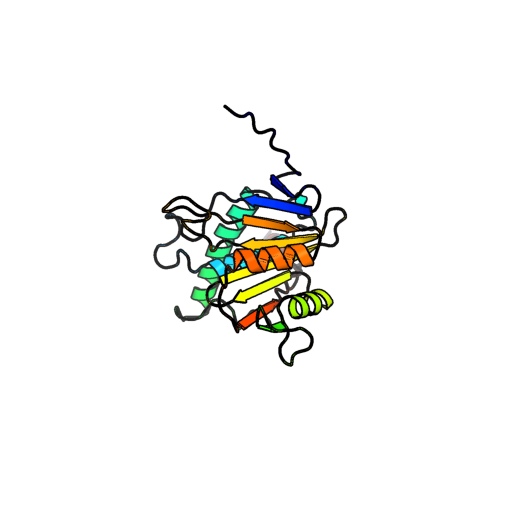2 N N . ASP A 1 97 ? 10.706 -9.597 12.908 1.00 61.97 97 ASP A N 1
ATOM 783 C CA . ASP A 1 97 ? 11.505 -8.380 12.671 1.00 61.97 97 ASP A CA 1
ATOM 784 C C . ASP A 1 97 ? 10.648 -7.103 12.639 1.00 61.97 97 ASP A C 1
ATOM 786 O O . ASP A 1 97 ? 11.149 -5.988 12.809 1.00 61.97 97 ASP A O 1
ATOM 790 N N . LEU A 1 98 ? 9.342 -7.252 12.411 1.00 75.25 98 LEU A N 1
ATOM 791 C CA . LEU A 1 98 ? 8.381 -6.161 12.394 1.00 75.25 98 LEU A CA 1
ATOM 792 C C . LEU A 1 98 ? 7.746 -5.982 13.771 1.00 75.25 98 LEU A C 1
ATOM 794 O O . LEU A 1 98 ? 7.147 -6.886 14.348 1.00 75.25 98 LEU A O 1
ATOM 798 N N . GLN A 1 99 ? 7.784 -4.758 14.285 1.00 85.88 99 GLN A N 1
ATOM 799 C CA . GLN A 1 99 ? 7.192 -4.478 15.584 1.00 85.88 99 GLN A CA 1
ATOM 800 C C . GLN A 1 99 ? 5.662 -4.347 15.449 1.00 85.88 99 GLN A C 1
ATOM 802 O O . GLN A 1 99 ? 5.151 -3.395 14.850 1.00 85.88 99 GLN A O 1
ATOM 807 N N . LEU A 1 100 ? 4.916 -5.305 16.012 1.00 90.62 100 LEU A N 1
ATOM 808 C CA . LEU A 1 100 ? 3.449 -5.266 16.066 1.00 90.62 100 LEU A CA 1
ATOM 809 C C . LEU A 1 100 ? 2.977 -4.115 16.963 1.00 90.62 100 LEU A C 1
ATOM 811 O O . LEU A 1 100 ? 3.261 -4.094 18.160 1.00 90.62 100 LEU A O 1
ATOM 815 N N . MET A 1 101 ? 2.218 -3.179 16.393 1.00 93.44 101 MET A N 1
ATOM 816 C CA . MET A 1 101 ? 1.746 -1.982 17.095 1.00 93.44 101 MET A CA 1
ATOM 817 C C . MET A 1 101 ? 0.355 -2.142 17.668 1.00 93.44 101 MET A C 1
ATOM 819 O O . MET A 1 101 ? 0.079 -1.772 18.807 1.00 93.44 101 MET A O 1
ATOM 823 N N . THR A 1 102 ? -0.549 -2.659 16.850 1.00 94.31 102 THR A N 1
ATOM 824 C CA . THR A 1 102 ? -1.930 -2.877 17.250 1.00 94.31 102 THR A CA 1
ATOM 825 C C . THR A 1 102 ? -2.563 -3.935 16.364 1.00 94.31 102 THR A C 1
ATOM 827 O O . THR A 1 102 ? -2.077 -4.248 15.276 1.00 94.31 102 THR A O 1
ATOM 830 N N . LYS A 1 103 ? -3.662 -4.493 16.851 1.00 95.31 103 LYS A N 1
ATOM 831 C CA . LYS A 1 103 ? -4.513 -5.423 16.123 1.00 95.31 103 LYS A CA 1
ATOM 832 C C . LYS A 1 103 ? -5.966 -5.092 16.411 1.00 95.31 103 LYS A C 1
ATOM 834 O O . LYS A 1 103 ? -6.286 -4.518 17.454 1.00 95.31 103 LYS A O 1
ATOM 839 N N . GLY A 1 104 ? -6.840 -5.476 15.502 1.00 94.81 104 GLY A N 1
ATOM 840 C CA . GLY A 1 104 ? -8.254 -5.175 15.623 1.00 94.81 104 GLY A CA 1
ATOM 841 C C . GLY A 1 104 ? -9.085 -5.966 14.637 1.00 94.81 104 GLY A C 1
ATOM 842 O O . GLY A 1 104 ? -8.596 -6.908 14.016 1.00 94.81 104 GLY A O 1
ATOM 843 N N . ARG A 1 105 ? -10.342 -5.557 14.480 1.00 95.12 105 ARG A N 1
ATOM 844 C CA . ARG A 1 105 ? -11.261 -6.128 13.489 1.00 95.12 105 ARG A CA 1
ATOM 845 C C . ARG A 1 105 ? -11.712 -5.057 12.522 1.00 95.12 105 ARG A C 1
ATOM 847 O O . ARG A 1 105 ? -12.135 -3.993 12.966 1.00 95.12 105 ARG A O 1
ATOM 854 N N . ILE A 1 106 ? -11.680 -5.338 11.220 1.00 92.88 106 ILE A N 1
ATOM 855 C CA . ILE A 1 106 ? -11.921 -4.327 10.175 1.00 92.88 106 ILE A CA 1
ATOM 856 C C . ILE A 1 106 ? -13.225 -3.544 10.430 1.00 92.88 106 ILE A C 1
ATOM 858 O O . ILE A 1 106 ? -13.209 -2.314 10.455 1.00 92.88 106 ILE A O 1
ATOM 862 N N . TYR A 1 107 ? -14.328 -4.253 10.704 1.00 91.38 107 TYR A N 1
ATOM 863 C CA . TYR A 1 107 ? -15.684 -3.691 10.817 1.00 91.38 107 TYR A CA 1
ATOM 864 C C . TYR A 1 107 ? -16.248 -3.615 12.246 1.00 91.38 107 TYR A C 1
ATOM 866 O O . TYR A 1 107 ? -17.469 -3.623 12.422 1.00 91.38 107 TYR A O 1
ATOM 874 N N . ASN A 1 108 ? -15.404 -3.576 13.283 1.00 90.56 108 ASN A N 1
ATOM 875 C CA . ASN A 1 108 ? -15.917 -3.424 14.648 1.00 90.56 108 ASN A CA 1
ATOM 876 C C . ASN A 1 108 ? -16.655 -2.086 14.829 1.00 90.56 108 ASN A C 1
ATOM 878 O O . ASN A 1 108 ? -16.296 -1.067 14.236 1.00 90.56 108 ASN A O 1
ATOM 882 N N . SER A 1 109 ? -17.676 -2.069 15.689 1.00 88.62 109 SER A N 1
ATOM 883 C CA . SER A 1 109 ? -18.275 -0.802 16.120 1.00 88.62 109 SER A CA 1
ATOM 884 C C . SER A 1 109 ? -17.238 0.053 16.865 1.00 88.62 109 SER A C 1
ATOM 886 O O . SER A 1 109 ? -16.293 -0.499 17.428 1.00 88.62 109 SER A O 1
ATOM 888 N N . PRO A 1 110 ? -17.382 1.387 16.887 1.00 86.19 110 PRO A N 1
ATOM 889 C CA . PRO A 1 110 ? -16.507 2.240 17.685 1.00 86.19 110 PRO A CA 1
ATOM 890 C C . PRO A 1 110 ? -16.558 1.909 19.184 1.00 86.19 110 PRO A C 1
ATOM 892 O O . PRO A 1 110 ? -17.570 1.407 19.687 1.00 86.19 110 PRO A O 1
ATOM 895 N N . ALA A 1 111 ? -15.475 2.234 19.894 1.00 84.75 111 ALA A N 1
ATOM 896 C CA . ALA A 1 111 ? -15.311 2.097 21.343 1.00 84.75 111 ALA A CA 1
ATOM 897 C C . ALA A 1 111 ? -15.529 0.669 21.882 1.00 84.75 111 ALA A C 1
ATOM 899 O O . ALA A 1 111 ? -15.937 0.474 23.030 1.00 84.75 111 ALA A O 1
ATOM 900 N N . GLN A 1 112 ? -15.268 -0.343 21.054 1.00 88.81 112 GLN A N 1
ATOM 901 C CA . GLN A 1 112 ? -15.246 -1.738 21.488 1.00 88.81 112 GLN A CA 1
ATOM 902 C C . GLN A 1 112 ? -13.905 -2.089 22.147 1.00 88.81 112 GLN A C 1
ATOM 904 O O . GLN A 1 112 ? -12.938 -1.332 22.092 1.00 88.81 112 GLN A O 1
ATOM 909 N N . LYS A 1 113 ? -13.838 -3.270 22.777 1.00 88.62 113 LYS A N 1
ATOM 910 C CA . LYS A 1 113 ? -12.600 -3.785 23.390 1.00 88.62 113 LYS A CA 1
ATOM 911 C C . LYS A 1 113 ? -11.453 -3.899 22.377 1.00 88.62 113 LYS A C 1
ATOM 913 O O . LYS A 1 113 ? -10.301 -3.664 22.725 1.00 88.62 113 LYS A O 1
ATOM 918 N N . GLU A 1 114 ? -11.779 -4.298 21.151 1.00 92.50 114 GLU A N 1
ATOM 919 C CA . GLU A 1 114 ? -10.846 -4.363 20.027 1.00 92.50 114 GLU A CA 1
ATOM 920 C C . GLU A 1 114 ? -11.134 -3.203 19.078 1.00 92.50 114 GLU A C 1
ATOM 922 O O . GLU A 1 114 ? -12.290 -3.006 18.689 1.00 92.50 114 GLU A O 1
ATOM 927 N N . MET A 1 115 ? -10.084 -2.474 18.697 1.00 95.19 115 MET A N 1
ATOM 928 C CA . MET A 1 115 ? -10.183 -1.338 17.783 1.00 95.19 115 MET A CA 1
ATOM 929 C C . MET A 1 115 ? -10.737 -1.774 16.426 1.00 95.19 115 MET A C 1
ATOM 931 O O . MET A 1 115 ? -10.411 -2.854 15.919 1.00 95.19 115 MET A O 1
ATOM 935 N N . ASN A 1 116 ? -11.532 -0.906 15.809 1.00 95.06 116 ASN A N 1
ATOM 936 C CA . ASN A 1 116 ? -11.789 -1.009 14.377 1.00 95.06 116 ASN A CA 1
ATOM 937 C C . ASN A 1 116 ? -10.630 -0.424 13.551 1.00 95.06 116 ASN A C 1
ATOM 939 O O . ASN A 1 116 ? -9.703 0.179 14.099 1.00 95.06 116 ASN A O 1
ATOM 943 N N . LEU A 1 117 ? -10.670 -0.590 12.225 1.00 96.00 117 LEU A N 1
ATOM 944 C CA . LEU A 1 117 ? -9.599 -0.109 11.343 1.00 96.00 117 LEU A CA 1
ATOM 945 C C . LEU A 1 117 ? -9.345 1.403 11.486 1.00 96.00 117 LEU A C 1
ATOM 947 O O . LEU A 1 117 ? -8.195 1.836 11.515 1.00 96.00 117 LEU A O 1
ATOM 951 N N . SER A 1 118 ? -10.407 2.204 11.605 1.00 96.50 118 SER A N 1
ATOM 952 C CA . SER A 1 118 ? -10.283 3.662 11.725 1.00 96.50 118 SER A CA 1
ATOM 953 C C . SER A 1 118 ? -9.615 4.084 13.036 1.00 96.50 118 SER A C 1
ATOM 955 O O . SER A 1 118 ? -8.705 4.911 13.022 1.00 96.50 118 SER A O 1
ATOM 957 N N . GLU A 1 119 ? -10.004 3.466 14.154 1.00 97.31 119 GLU A N 1
ATOM 958 C CA . GLU A 1 119 ? -9.419 3.709 15.475 1.00 97.31 119 GLU A CA 1
ATOM 959 C C . GLU A 1 119 ? -7.955 3.271 15.515 1.00 97.31 119 GLU A C 1
ATOM 961 O O . GLU A 1 119 ? -7.106 3.999 16.027 1.00 97.31 119 GLU A O 1
ATOM 966 N N . ALA A 1 120 ? -7.645 2.112 14.931 1.00 97.44 120 ALA A N 1
ATOM 967 C CA . ALA A 1 120 ? -6.290 1.582 14.898 1.00 97.44 120 ALA A CA 1
ATOM 968 C C . ALA A 1 120 ? -5.347 2.434 14.044 1.00 97.44 120 ALA A C 1
ATOM 970 O O . ALA A 1 120 ? -4.226 2.690 14.474 1.00 97.44 120 ALA A O 1
ATOM 971 N N . LEU A 1 121 ? -5.786 2.914 12.874 1.00 97.81 121 LEU A N 1
ATOM 972 C CA . LEU A 1 121 ? -4.980 3.813 12.041 1.00 97.81 121 LEU A CA 1
ATOM 973 C C . LEU A 1 121 ? -4.793 5.179 12.706 1.00 97.81 121 LEU A C 1
ATOM 975 O O . LEU A 1 121 ? -3.676 5.692 12.736 1.00 97.81 121 LEU A O 1
ATOM 979 N N . ALA A 1 122 ? -5.849 5.745 13.298 1.00 96.94 122 ALA A N 1
ATOM 980 C CA . ALA A 1 122 ? -5.739 6.986 14.060 1.00 96.94 122 ALA A CA 1
ATOM 981 C C . ALA A 1 122 ? -4.749 6.837 15.228 1.00 96.94 122 ALA A C 1
ATOM 983 O O . ALA A 1 122 ? -3.888 7.693 15.414 1.00 96.94 122 ALA A O 1
ATOM 984 N N . TYR A 1 123 ? -4.823 5.725 15.969 1.00 96.31 123 TYR A N 1
ATOM 985 C CA . TYR A 1 123 ? -3.873 5.384 17.026 1.00 96.31 123 TYR A CA 1
ATOM 986 C C . TYR A 1 123 ? -2.447 5.210 16.487 1.00 96.31 123 TYR A C 1
ATOM 988 O O . TYR A 1 123 ? -1.507 5.755 17.064 1.00 96.31 123 TYR A O 1
ATOM 996 N N . PHE A 1 124 ? -2.273 4.498 15.375 1.00 96.88 124 PHE A N 1
ATOM 997 C CA . PHE A 1 124 ? -0.973 4.234 14.760 1.00 96.88 124 PHE A CA 1
ATOM 998 C C . PHE A 1 124 ? -0.243 5.533 14.397 1.00 96.88 124 PHE A C 1
ATOM 1000 O O . PHE A 1 124 ? 0.900 5.748 14.812 1.00 96.88 124 PHE A O 1
ATOM 1007 N N . PHE A 1 125 ? -0.936 6.450 13.717 1.00 96.06 125 PHE A N 1
ATOM 1008 C CA . PHE A 1 125 ? -0.366 7.724 13.275 1.00 96.06 125 PHE A CA 1
ATOM 1009 C C . PHE A 1 125 ? -0.039 8.703 14.412 1.00 96.06 125 PHE A C 1
ATOM 1011 O O . PHE A 1 125 ? 0.607 9.719 14.170 1.00 96.06 125 PHE A O 1
ATOM 1018 N N . THR A 1 126 ? -0.405 8.400 15.665 1.00 95.25 126 THR A N 1
ATOM 1019 C CA . THR A 1 126 ? 0.082 9.177 16.822 1.00 95.25 126 THR A CA 1
ATOM 1020 C C . THR A 1 126 ? 1.572 8.976 17.101 1.00 95.25 126 THR A C 1
ATOM 1022 O O . THR A 1 126 ? 2.166 9.782 17.815 1.00 95.25 126 THR A O 1
ATOM 1025 N N . ARG A 1 127 ? 2.170 7.891 16.590 1.00 92.81 127 ARG A N 1
ATOM 1026 C CA . ARG A 1 127 ? 3.546 7.479 16.913 1.00 92.81 127 ARG A CA 1
ATOM 1027 C C . ARG A 1 127 ? 4.381 7.112 15.692 1.00 92.81 127 ARG A C 1
ATOM 1029 O O . ARG A 1 127 ? 5.594 7.279 15.737 1.00 92.81 127 ARG A O 1
ATOM 1036 N N . TYR A 1 128 ? 3.754 6.630 14.622 1.00 93.62 128 TYR A N 1
ATOM 1037 C CA . TYR A 1 128 ? 4.453 6.054 13.476 1.00 93.62 128 TYR A CA 1
ATOM 1038 C C . TYR A 1 128 ? 3.988 6.693 12.172 1.00 93.62 128 TYR A C 1
ATOM 1040 O O . TYR A 1 128 ? 2.807 6.984 11.997 1.00 93.62 128 TYR A O 1
ATOM 1048 N N . GLN A 1 129 ? 4.921 6.904 11.243 1.00 92.94 129 GLN A N 1
ATOM 1049 C CA . GLN A 1 129 ? 4.620 7.508 9.941 1.00 92.94 129 GLN A CA 1
ATOM 1050 C C . GLN A 1 129 ? 4.289 6.479 8.863 1.00 92.94 129 GLN A C 1
ATOM 1052 O O . GLN A 1 129 ? 3.517 6.784 7.960 1.00 92.94 129 GLN A O 1
ATOM 1057 N N . TRP A 1 130 ? 4.860 5.278 8.947 1.00 93.25 130 TRP A N 1
ATOM 1058 C CA . TRP A 1 130 ? 4.731 4.230 7.937 1.00 93.25 130 TRP A CA 1
ATOM 1059 C C . TRP A 1 130 ? 4.596 2.877 8.609 1.00 93.25 130 TRP A C 1
ATOM 1061 O O . TRP A 1 130 ? 5.238 2.600 9.627 1.00 93.25 130 TRP A O 1
ATOM 1071 N N . GLY A 1 131 ? 3.767 2.035 8.016 1.00 95.31 131 GLY A N 1
ATOM 1072 C CA . GLY A 1 131 ? 3.494 0.715 8.534 1.00 95.31 131 GLY A CA 1
ATOM 1073 C C . GLY A 1 131 ? 2.996 -0.236 7.472 1.00 95.31 131 GLY A C 1
ATOM 1074 O O . GLY A 1 131 ? 2.756 0.130 6.321 1.00 95.31 131 GLY A O 1
ATOM 1075 N N . ILE A 1 132 ? 2.839 -1.477 7.905 1.00 97.19 132 ILE A N 1
ATOM 1076 C CA . ILE A 1 132 ? 2.305 -2.559 7.097 1.00 97.19 132 ILE A CA 1
ATOM 1077 C C . ILE A 1 132 ? 1.030 -3.041 7.768 1.00 97.19 132 ILE A C 1
ATOM 1079 O O . ILE A 1 132 ? 1.013 -3.343 8.964 1.00 97.19 132 ILE A O 1
ATOM 1083 N N . LEU A 1 133 ? -0.045 -3.080 6.993 1.00 97.44 133 LEU A N 1
ATOM 1084 C CA . LEU A 1 133 ? -1.294 -3.708 7.370 1.00 97.44 133 LEU A CA 1
ATOM 1085 C C . LEU A 1 133 ? -1.276 -5.135 6.841 1.00 97.44 133 LEU A C 1
ATOM 1087 O O . LEU A 1 133 ? -1.091 -5.353 5.644 1.00 97.44 133 LEU A O 1
ATOM 1091 N N . VAL A 1 134 ? -1.502 -6.082 7.744 1.00 94.88 134 VAL A N 1
ATOM 1092 C CA . VAL A 1 134 ? -1.673 -7.498 7.421 1.00 94.88 134 VAL A CA 1
ATOM 1093 C C . VAL A 1 134 ? -3.103 -7.903 7.742 1.00 94.88 134 VAL A C 1
ATOM 1095 O O . VAL A 1 134 ? -3.583 -7.665 8.854 1.00 94.88 134 VAL A O 1
ATOM 1098 N N . CYS A 1 135 ? -3.778 -8.490 6.763 1.00 93.19 135 CYS A N 1
ATOM 1099 C CA . CYS A 1 135 ? -5.143 -8.992 6.857 1.00 93.19 135 CYS A CA 1
ATOM 1100 C C . CYS A 1 135 ? -5.220 -10.260 6.005 1.00 93.19 135 CYS A C 1
ATOM 1102 O O . CYS A 1 135 ? -5.088 -10.179 4.787 1.00 93.19 135 CYS A O 1
ATOM 1104 N N . ASP A 1 136 ? -5.391 -11.417 6.641 1.00 88.44 136 ASP A N 1
ATOM 1105 C CA . ASP A 1 136 ? -5.260 -12.728 5.993 1.00 88.44 136 ASP A CA 1
ATOM 1106 C C . ASP A 1 136 ? -3.934 -12.854 5.210 1.00 88.44 136 ASP A C 1
ATOM 1108 O O . ASP A 1 136 ? -2.867 -12.670 5.793 1.00 88.44 136 ASP A O 1
ATOM 1112 N N . ASP A 1 137 ? -3.979 -13.139 3.905 1.00 84.81 137 ASP A N 1
ATOM 1113 C CA . ASP A 1 137 ? -2.812 -13.228 3.014 1.00 84.81 137 ASP A CA 1
ATOM 1114 C C . ASP A 1 137 ? -2.439 -11.880 2.354 1.00 84.81 137 ASP A C 1
ATOM 1116 O O . ASP A 1 137 ? -1.500 -11.790 1.548 1.00 84.81 137 ASP A O 1
ATOM 1120 N N . ARG A 1 138 ? -3.169 -10.806 2.686 1.00 90.38 138 ARG A N 1
ATOM 1121 C CA . ARG A 1 138 ? -2.987 -9.466 2.121 1.00 90.38 138 ARG A CA 1
ATOM 1122 C C . ARG A 1 138 ? -2.048 -8.634 2.976 1.00 90.38 138 ARG A C 1
ATOM 1124 O O . ARG A 1 138 ? -2.213 -8.498 4.187 1.00 90.38 138 ARG A O 1
ATOM 1131 N N . HIS A 1 139 ? -1.108 -8.002 2.285 1.00 93.56 139 HIS A N 1
ATOM 1132 C CA . HIS A 1 139 ? -0.107 -7.121 2.860 1.00 93.56 139 HIS A CA 1
ATOM 1133 C C . HIS A 1 139 ? -0.179 -5.788 2.129 1.00 93.56 139 HIS A C 1
ATOM 1135 O O . HIS A 1 139 ? -0.047 -5.753 0.906 1.00 93.56 139 HIS A O 1
ATOM 1141 N N . LEU A 1 140 ? -0.411 -4.711 2.873 1.00 97.69 140 LEU A N 1
ATOM 1142 C CA . LEU A 1 140 ? -0.495 -3.360 2.331 1.00 97.69 140 LEU A CA 1
ATOM 1143 C C . LEU A 1 140 ? 0.482 -2.466 3.083 1.00 97.69 140 LEU A C 1
ATOM 1145 O O . LEU A 1 140 ? 0.427 -2.391 4.310 1.00 97.69 140 LEU A O 1
ATOM 1149 N N . ALA A 1 141 ? 1.347 -1.759 2.365 1.00 97.81 141 ALA A N 1
ATOM 1150 C CA . ALA A 1 141 ? 2.149 -0.706 2.977 1.00 97.81 141 ALA A CA 1
ATOM 1151 C C . ALA A 1 141 ? 1.353 0.595 2.983 1.00 97.81 141 ALA A C 1
ATOM 1153 O O . ALA A 1 141 ? 0.684 0.934 2.011 1.00 97.81 141 ALA A O 1
ATOM 1154 N N . PHE A 1 142 ? 1.429 1.344 4.070 1.00 98.19 142 PHE A N 1
ATOM 1155 C CA . PHE A 1 142 ? 0.742 2.619 4.187 1.00 98.19 142 PHE A CA 1
ATOM 1156 C C . PHE A 1 142 ? 1.590 3.613 4.965 1.00 98.19 142 PHE A C 1
ATOM 1158 O O . PHE A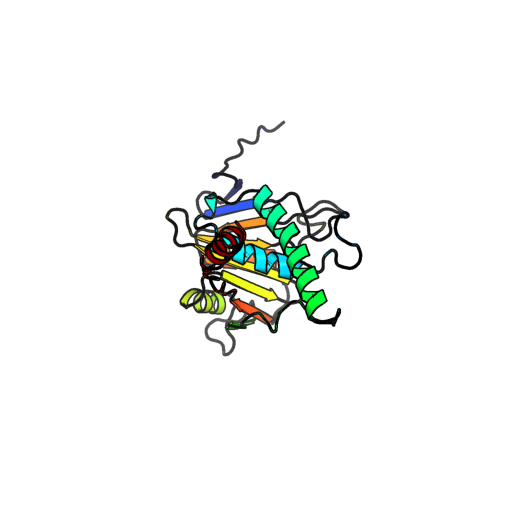 1 142 ? 2.519 3.247 5.690 1.00 98.19 142 PHE A O 1
ATOM 1165 N N . GLY A 1 143 ? 1.251 4.889 4.845 1.00 96.31 143 GLY A N 1
ATOM 1166 C CA . GLY A 1 143 ? 1.899 5.904 5.653 1.00 96.31 143 GLY A CA 1
ATOM 1167 C C . GLY A 1 143 ? 1.407 7.311 5.388 1.00 96.31 143 GLY A C 1
ATOM 1168 O O . GLY A 1 143 ? 0.436 7.519 4.661 1.00 96.31 143 GLY A O 1
ATOM 1169 N N . TYR A 1 144 ? 2.090 8.270 6.004 1.00 94.44 144 TYR A N 1
ATOM 1170 C CA . TYR A 1 144 ? 1.779 9.690 5.938 1.00 94.44 144 TYR A CA 1
ATOM 1171 C C . TYR A 1 144 ? 3.051 10.534 5.815 1.00 94.44 144 TYR A C 1
ATOM 1173 O O . TYR A 1 144 ? 3.988 10.388 6.603 1.00 94.44 144 TYR A O 1
ATOM 1181 N N . THR A 1 145 ? 3.052 11.472 4.867 1.00 90.62 145 THR A N 1
ATOM 1182 C CA . THR A 1 145 ? 4.062 12.535 4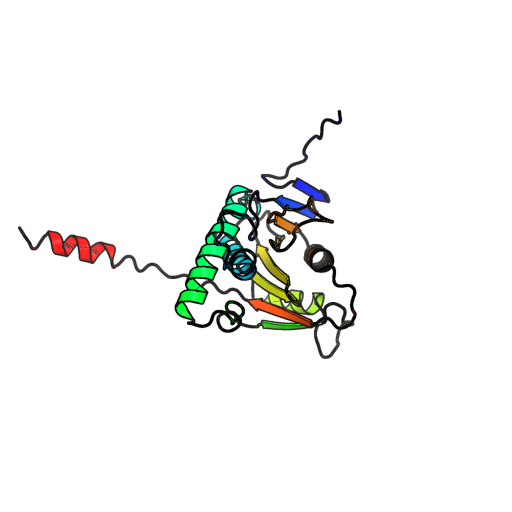.769 1.00 90.62 145 THR A CA 1
ATOM 1183 C C . THR A 1 145 ? 3.450 13.896 5.089 1.00 90.62 145 THR A C 1
ATOM 1185 O O . THR A 1 145 ? 2.355 14.232 4.638 1.00 90.62 145 THR A O 1
ATOM 1188 N N . SER A 1 146 ? 4.189 14.705 5.847 1.00 86.25 146 SER A N 1
ATOM 1189 C CA . SER A 1 146 ? 3.819 16.071 6.217 1.00 86.25 146 SER A CA 1
ATOM 1190 C C . SER A 1 146 ? 4.375 17.137 5.261 1.00 86.25 146 SER A C 1
ATOM 1192 O O . SER A 1 146 ? 4.455 18.304 5.646 1.00 86.25 146 SER A O 1
ATOM 1194 N N . SER A 1 147 ? 4.829 16.767 4.055 1.00 82.94 147 SER A N 1
ATOM 1195 C CA . SER A 1 147 ? 5.286 17.740 3.050 1.00 82.94 147 SER A CA 1
ATOM 1196 C C . SER A 1 147 ? 4.149 18.678 2.605 1.00 82.94 147 SER A C 1
ATOM 1198 O O . SER A 1 147 ? 2.976 18.437 2.882 1.00 82.94 147 SER A O 1
ATOM 1200 N N . LEU A 1 148 ? 4.479 19.777 1.912 1.00 76.00 148 LEU A N 1
ATOM 1201 C CA . LEU A 1 148 ? 3.487 20.762 1.437 1.00 76.00 148 LEU A CA 1
ATOM 1202 C C . LEU A 1 148 ? 2.424 20.131 0.517 1.00 76.00 148 LEU A C 1
ATOM 1204 O O . LEU A 1 148 ? 1.254 20.496 0.541 1.00 76.00 148 LEU A O 1
ATOM 1208 N N . ASP A 1 149 ? 2.854 19.160 -0.276 1.00 78.88 1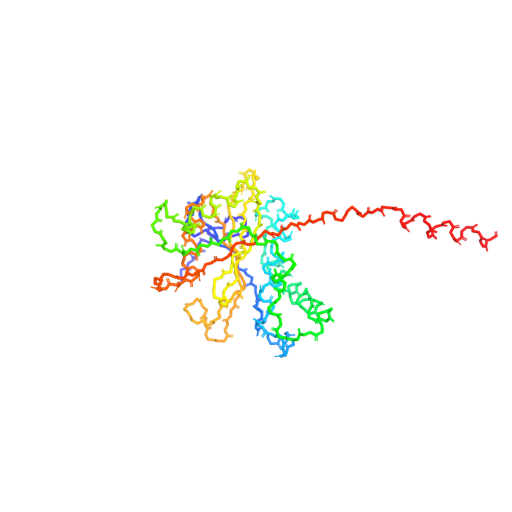49 ASP A N 1
ATOM 1209 C CA . ASP A 1 149 ? 2.054 18.276 -1.119 1.00 78.88 149 ASP A CA 1
ATOM 1210 C C . ASP A 1 149 ? 1.858 16.894 -0.478 1.00 78.88 149 ASP A C 1
ATOM 1212 O O . ASP A 1 149 ? 1.684 15.882 -1.163 1.00 78.88 149 ASP A O 1
ATOM 1216 N N . GLY A 1 150 ? 1.919 16.848 0.847 1.00 81.69 150 GLY A N 1
ATOM 1217 C CA . GLY A 1 150 ? 1.873 15.630 1.625 1.00 81.69 150 GLY A CA 1
ATOM 1218 C C . GLY A 1 150 ? 0.489 14.996 1.646 1.00 81.69 150 GLY A C 1
ATOM 1219 O O . GLY A 1 150 ? -0.387 15.299 0.830 1.00 81.69 150 GLY A O 1
ATOM 1220 N N . GLY A 1 151 ? 0.304 14.069 2.571 1.00 93.25 151 GLY A N 1
ATOM 1221 C CA . GLY A 1 151 ? -0.886 13.242 2.662 1.00 93.25 151 GLY A CA 1
ATOM 1222 C C . GLY A 1 151 ? -0.532 11.793 2.937 1.00 93.25 151 GLY A C 1
ATOM 1223 O O . GLY A 1 151 ? 0.595 11.449 3.297 1.00 93.25 151 GLY A O 1
ATOM 1224 N N . TYR A 1 152 ? -1.533 10.952 2.769 1.00 97.25 152 TYR A N 1
ATOM 1225 C CA . TYR A 1 152 ? -1.472 9.529 3.013 1.00 97.25 152 TYR A CA 1
ATOM 1226 C C . TYR A 1 152 ? -1.129 8.774 1.737 1.00 97.25 152 TYR A C 1
ATOM 1228 O O . TYR A 1 152 ? -1.491 9.203 0.639 1.00 97.25 152 TYR A O 1
ATOM 1236 N N . PHE A 1 153 ? -0.488 7.620 1.886 1.00 97.62 153 PHE A N 1
ATOM 1237 C CA . PHE A 1 153 ? -0.343 6.666 0.798 1.00 97.62 153 PHE A CA 1
ATOM 1238 C C . PHE A 1 153 ? -0.775 5.261 1.213 1.00 97.62 153 PHE A C 1
ATOM 1240 O O . PHE A 1 153 ? -0.706 4.897 2.389 1.00 97.62 153 PHE A O 1
ATOM 1247 N N . LEU A 1 154 ? -1.181 4.485 0.214 1.00 98.38 154 LEU A N 1
ATOM 1248 C CA . LEU A 1 154 ? -1.399 3.047 0.271 1.00 98.38 154 LEU A CA 1
ATOM 1249 C C . LEU A 1 154 ? -0.658 2.415 -0.902 1.00 98.38 154 LEU A C 1
ATOM 1251 O O . LEU A 1 154 ? -0.905 2.805 -2.035 1.00 98.38 154 LEU A O 1
ATOM 1255 N N . TYR A 1 155 ? 0.215 1.453 -0.651 1.00 98.50 155 TYR A N 1
ATOM 1256 C CA . TYR A 1 155 ? 0.892 0.663 -1.670 1.00 98.50 155 TYR A CA 1
ATOM 1257 C C . TYR A 1 155 ? 0.412 -0.787 -1.610 1.00 98.50 155 TYR A C 1
ATOM 1259 O O . TYR A 1 155 ? 0.360 -1.388 -0.533 1.00 98.50 155 TYR A O 1
ATOM 1267 N N . ASP A 1 156 ? 0.110 -1.342 -2.780 1.00 97.31 156 ASP A N 1
ATOM 1268 C CA . ASP A 1 156 ? -0.256 -2.742 -2.963 1.00 97.31 156 ASP A CA 1
ATOM 1269 C C . ASP A 1 156 ? 0.445 -3.319 -4.197 1.00 97.31 156 ASP A C 1
ATOM 1271 O O . ASP A 1 156 ? 0.678 -2.651 -5.204 1.00 97.31 156 ASP A O 1
ATOM 1275 N N . CYS A 1 157 ? 0.783 -4.597 -4.107 1.00 96.25 157 CYS A N 1
ATOM 1276 C CA . CYS A 1 157 ? 1.369 -5.382 -5.190 1.00 96.25 157 CYS A CA 1
ATOM 1277 C C . CYS A 1 157 ? 0.803 -6.808 -5.227 1.00 96.25 157 CYS A C 1
ATOM 1279 O O . CYS A 1 157 ? 1.434 -7.724 -5.753 1.00 96.25 157 CYS A O 1
ATOM 1281 N N . SER A 1 158 ? -0.359 -7.013 -4.600 1.00 92.06 158 SER A N 1
ATOM 1282 C CA . SER A 1 158 ? -0.956 -8.332 -4.409 1.00 92.06 158 SER A CA 1
ATOM 1283 C C . SER A 1 158 ? -1.898 -8.739 -5.535 1.00 92.06 158 SER A C 1
ATOM 1285 O O . SER A 1 158 ? -2.055 -9.942 -5.768 1.00 92.06 158 SER A O 1
ATOM 1287 N N . GLU A 1 159 ? -2.540 -7.752 -6.161 1.00 90.56 159 GLU A N 1
ATOM 1288 C CA . GLU A 1 159 ? -3.616 -7.923 -7.136 1.00 90.56 159 GLU A CA 1
ATOM 1289 C C . GLU A 1 159 ? -3.103 -8.479 -8.465 1.00 90.56 159 GLU A C 1
ATOM 1291 O O . GLU A 1 159 ? -2.146 -7.987 -9.065 1.00 90.56 159 GLU A O 1
ATOM 1296 N N . TRP A 1 160 ? -3.775 -9.530 -8.921 1.00 91.00 160 TRP A N 1
ATOM 1297 C CA . TRP A 1 160 ? -3.428 -10.302 -10.103 1.00 91.00 160 TRP A CA 1
ATOM 1298 C C . TRP A 1 160 ? -4.716 -10.805 -10.742 1.00 91.00 160 TRP A C 1
ATOM 1300 O O . TRP A 1 160 ? -5.596 -11.291 -10.035 1.00 91.00 160 TRP A O 1
ATOM 1310 N N . ASP A 1 161 ? -4.788 -10.744 -12.065 1.00 92.88 161 ASP A N 1
ATOM 1311 C CA . ASP A 1 161 ? -5.985 -11.020 -12.852 1.00 92.88 161 ASP A CA 1
ATOM 1312 C C . ASP A 1 161 ? -7.155 -10.068 -12.531 1.00 92.88 161 ASP A C 1
ATOM 1314 O O . ASP A 1 161 ? -7.012 -8.968 -11.982 1.00 92.88 161 ASP A O 1
ATOM 1318 N N . LYS A 1 162 ? -8.348 -10.485 -12.954 1.00 89.94 162 LYS A N 1
ATOM 1319 C CA . LYS A 1 162 ? -9.604 -9.771 -12.750 1.00 89.94 162 LYS A CA 1
ATOM 1320 C C . LYS A 1 162 ? -9.909 -9.633 -11.252 1.00 89.94 162 LYS A C 1
ATOM 1322 O O . LYS A 1 162 ? -9.632 -10.552 -10.487 1.00 89.94 162 LYS A O 1
ATOM 1327 N N . PRO A 1 163 ? -10.592 -8.552 -10.836 1.00 87.62 163 PRO A N 1
ATOM 1328 C CA . PRO A 1 163 ? -11.293 -7.579 -11.681 1.00 87.62 163 PRO A CA 1
ATOM 1329 C C . PRO A 1 163 ? -10.444 -6.382 -12.126 1.00 87.62 163 PRO A C 1
ATOM 1331 O O . PRO A 1 163 ? -10.897 -5.633 -12.987 1.00 87.62 163 PRO A O 1
ATOM 1334 N N . ILE A 1 164 ? -9.259 -6.189 -11.544 1.00 87.56 164 ILE A N 1
ATOM 1335 C CA . ILE A 1 164 ? -8.431 -4.996 -11.771 1.00 87.56 164 ILE A CA 1
ATOM 1336 C C . ILE A 1 164 ? -7.590 -5.149 -13.039 1.00 87.56 164 ILE A C 1
ATOM 1338 O O . ILE A 1 164 ? -7.473 -4.207 -13.821 1.00 87.56 164 ILE A O 1
ATOM 1342 N N . PHE A 1 165 ? -7.046 -6.344 -13.274 1.00 89.81 165 PHE A N 1
ATOM 1343 C CA . PHE A 1 165 ? -6.159 -6.616 -14.396 1.00 89.81 165 PHE A CA 1
ATOM 1344 C C . PHE A 1 165 ? -6.764 -7.627 -15.383 1.00 89.81 165 PHE A C 1
ATOM 1346 O O . PHE A 1 165 ? -7.669 -8.395 -15.043 1.00 89.81 165 PHE A O 1
ATOM 1353 N N . PRO A 1 166 ? -6.285 -7.649 -16.639 1.00 92.38 166 PRO A N 1
ATOM 1354 C CA . PRO A 1 166 ? -6.552 -8.750 -17.558 1.00 92.38 166 PRO A CA 1
ATOM 1355 C C . PRO A 1 166 ? -5.998 -10.087 -17.045 1.00 92.38 166 PRO A C 1
ATOM 1357 O O . PRO A 1 166 ? -5.167 -10.124 -16.141 1.00 92.38 166 PRO A O 1
ATOM 1360 N N . ASP A 1 167 ? -6.422 -11.188 -17.667 1.00 92.19 167 ASP A N 1
ATOM 1361 C CA . ASP A 1 167 ? -5.940 -12.524 -17.306 1.00 92.19 167 ASP A CA 1
ATOM 1362 C C . ASP A 1 167 ? -4.416 -12.650 -17.518 1.00 92.19 167 ASP A C 1
A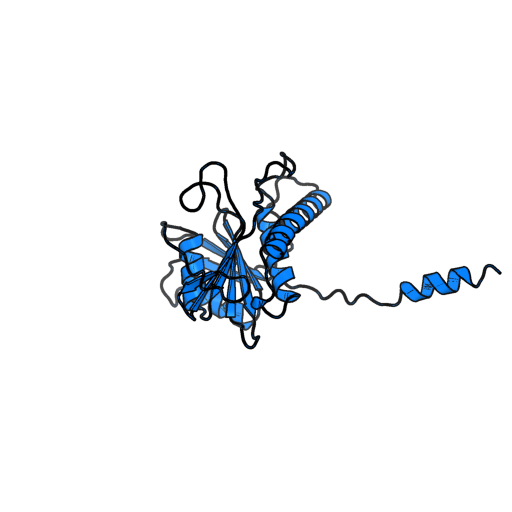TOM 1364 O O . ASP A 1 167 ? -3.871 -12.270 -18.556 1.00 92.19 167 ASP A O 1
ATOM 1368 N N . ASN A 1 168 ? -3.747 -13.255 -16.544 1.00 89.38 168 ASN A N 1
ATOM 1369 C CA . ASN A 1 168 ? -2.304 -13.401 -16.371 1.00 89.38 168 ASN A CA 1
ATOM 1370 C C . ASN A 1 168 ? -1.522 -12.084 -16.303 1.00 89.38 168 ASN A C 1
ATOM 1372 O O . ASN A 1 168 ? -0.361 -12.030 -16.721 1.00 89.38 168 ASN A O 1
ATOM 1376 N N . MET A 1 169 ? -2.141 -11.028 -15.778 1.00 92.00 169 MET A N 1
ATOM 1377 C CA . MET A 1 169 ? -1.501 -9.729 -15.595 1.00 92.00 169 MET A CA 1
ATOM 1378 C C . MET A 1 169 ? -1.701 -9.205 -14.177 1.00 92.00 169 MET A C 1
ATOM 1380 O O . MET A 1 169 ? -2.643 -9.554 -13.474 1.00 92.00 169 MET A O 1
ATOM 1384 N N . GLY A 1 170 ? -0.793 -8.333 -13.764 1.00 93.69 170 GLY A N 1
ATOM 1385 C CA . GLY A 1 170 ? -0.864 -7.600 -12.513 1.00 93.69 170 GLY A CA 1
ATOM 1386 C C . GLY A 1 170 ? 0.164 -6.484 -12.527 1.00 93.69 170 GLY A C 1
ATOM 1387 O O . GLY A 1 170 ? 1.061 -6.475 -13.374 1.00 93.69 170 GLY A O 1
ATOM 1388 N N . ALA A 1 171 ? 0.060 -5.577 -11.570 1.00 94.88 171 ALA A N 1
ATOM 1389 C CA . ALA A 1 171 ? 1.042 -4.531 -11.337 1.00 94.88 171 ALA A CA 1
ATOM 1390 C C . ALA A 1 171 ? 1.072 -4.169 -9.854 1.00 94.88 171 ALA A C 1
ATOM 1392 O O . ALA A 1 171 ? 0.117 -4.423 -9.118 1.00 94.88 171 ALA A O 1
ATOM 1393 N N . SER A 1 172 ? 2.171 -3.558 -9.421 1.00 96.69 172 SER A N 1
ATOM 1394 C CA . SER A 1 172 ? 2.152 -2.790 -8.180 1.00 96.69 172 SER A CA 1
ATOM 1395 C C . SER A 1 172 ? 1.591 -1.393 -8.419 1.00 96.69 172 SER A C 1
ATOM 1397 O O . SER A 1 172 ? 1.705 -0.847 -9.518 1.00 96.69 172 SER A O 1
ATOM 1399 N N . TYR A 1 173 ? 0.979 -0.809 -7.398 1.00 97.62 173 TYR A N 1
ATOM 1400 C CA . TYR A 1 173 ? 0.434 0.538 -7.467 1.00 97.62 173 TYR A CA 1
ATOM 1401 C C . TYR A 1 173 ? 0.503 1.228 -6.112 1.00 97.62 173 TYR A C 1
ATOM 1403 O O . TYR A 1 173 ? 0.586 0.590 -5.060 1.00 97.62 173 TYR A O 1
ATOM 1411 N N . VAL A 1 174 ? 0.465 2.556 -6.145 1.00 97.75 174 VAL A N 1
ATOM 1412 C CA . VAL A 1 174 ? 0.296 3.390 -4.960 1.00 97.75 174 VAL A CA 1
ATOM 1413 C C . VAL A 1 174 ? -0.887 4.329 -5.160 1.00 97.75 174 VAL A C 1
ATOM 1415 O O . VAL A 1 174 ? -1.042 4.952 -6.210 1.00 97.75 174 VAL A O 1
ATOM 1418 N N . LEU A 1 175 ? -1.723 4.438 -4.135 1.00 97.62 175 LEU A N 1
ATOM 1419 C CA . LEU A 1 175 ? -2.776 5.435 -4.032 1.00 97.62 175 LEU A CA 1
ATOM 1420 C C . LEU A 1 175 ? -2.314 6.523 -3.074 1.00 97.62 175 LEU A C 1
ATOM 1422 O O . LEU A 1 175 ? -1.902 6.226 -1.955 1.00 97.62 175 LEU A O 1
ATOM 1426 N N . ARG A 1 176 ? -2.404 7.782 -3.495 1.00 96.38 176 ARG A N 1
ATOM 1427 C CA . ARG A 1 176 ? -2.171 8.950 -2.642 1.00 96.38 176 ARG A CA 1
ATOM 1428 C C . ARG A 1 176 ? -3.510 9.571 -2.279 1.00 96.38 176 ARG A C 1
ATOM 1430 O O . ARG A 1 176 ? -4.270 9.931 -3.171 1.00 96.38 176 ARG A O 1
ATOM 1437 N N . ALA A 1 177 ? -3.763 9.772 -0.992 1.00 96.94 177 ALA A N 1
ATOM 1438 C CA . ALA A 1 177 ? -4.974 10.402 -0.479 1.00 96.94 177 ALA A CA 1
ATOM 1439 C C . ALA A 1 177 ? -4.633 11.630 0.374 1.00 96.94 177 ALA A C 1
ATOM 1441 O O . ALA A 1 177 ? -3.708 11.584 1.182 1.00 96.94 177 ALA A O 1
ATOM 1442 N N . LYS A 1 178 ? -5.386 12.732 0.255 1.00 94.69 178 LYS A N 1
ATOM 1443 C CA . LYS A 1 178 ? -5.174 13.896 1.145 1.00 94.69 178 LYS A CA 1
ATOM 1444 C C . LYS A 1 178 ? -5.640 13.653 2.583 1.00 94.69 178 LYS A C 1
ATOM 1446 O O . LYS A 1 178 ? -5.099 14.250 3.507 1.00 94.69 178 LYS A O 1
ATOM 1451 N N . GLU A 1 179 ? -6.635 12.793 2.775 1.00 95.75 179 GLU A N 1
ATOM 1452 C CA . GLU A 1 179 ? -7.348 12.648 4.046 1.00 95.75 179 GLU A CA 1
ATOM 1453 C C . GLU A 1 179 ? -7.302 11.208 4.561 1.00 95.75 179 GLU A C 1
ATOM 1455 O O . GLU A 1 179 ? -7.401 10.255 3.785 1.00 95.75 179 GLU A O 1
ATOM 1460 N N . LEU A 1 180 ? -7.229 11.045 5.887 1.00 96.81 180 LEU A N 1
ATOM 1461 C CA . LEU A 1 180 ? -7.194 9.727 6.530 1.00 96.81 180 LEU A CA 1
ATOM 1462 C C . LEU A 1 180 ? -8.442 8.897 6.200 1.00 96.81 180 LEU A C 1
ATOM 1464 O O . LEU A 1 180 ? -8.345 7.689 6.008 1.00 96.81 180 LEU A O 1
ATOM 1468 N N . LEU A 1 181 ? -9.610 9.537 6.096 1.00 96.62 181 LEU A N 1
ATOM 1469 C CA . LEU A 1 181 ? -10.855 8.851 5.749 1.00 96.62 181 LEU A CA 1
ATOM 1470 C C . LEU A 1 181 ? -10.798 8.237 4.342 1.00 96.62 181 LEU A C 1
ATOM 1472 O O . LEU A 1 181 ? -11.277 7.123 4.140 1.00 96.62 181 LEU A O 1
ATOM 1476 N N . LEU A 1 182 ? -10.161 8.924 3.389 1.00 97.44 182 LEU A N 1
ATOM 1477 C CA . LEU A 1 182 ? -9.933 8.397 2.043 1.00 97.44 182 LEU A CA 1
ATOM 1478 C C . LEU A 1 182 ? -8.906 7.263 2.045 1.00 97.44 182 LEU A C 1
ATOM 1480 O O . LEU A 1 182 ? -9.114 6.282 1.337 1.00 97.44 182 LEU A O 1
ATOM 1484 N N . LEU A 1 183 ? -7.850 7.339 2.866 1.00 98.00 183 LEU A N 1
ATOM 1485 C CA . LEU A 1 183 ? -6.934 6.208 3.057 1.00 98.00 183 LEU A CA 1
ATOM 1486 C C . LEU A 1 183 ? -7.685 4.976 3.588 1.00 98.00 183 LEU A C 1
ATOM 1488 O O . LEU A 1 183 ? -7.532 3.887 3.040 1.00 98.00 183 LEU A O 1
ATOM 1492 N N . ILE A 1 184 ? -8.518 5.146 4.622 1.00 97.44 184 ILE A N 1
ATOM 1493 C CA . ILE A 1 184 ? -9.334 4.065 5.196 1.00 97.44 184 ILE A CA 1
ATOM 1494 C C . ILE A 1 184 ? -10.239 3.455 4.123 1.00 97.44 184 ILE A C 1
ATOM 1496 O O . ILE A 1 184 ? -10.298 2.233 3.998 1.00 97.44 184 ILE A O 1
ATOM 1500 N N . TYR A 1 185 ? -10.911 4.291 3.326 1.00 96.88 185 TYR A N 1
ATOM 1501 C CA . TYR A 1 185 ? -11.729 3.827 2.208 1.00 96.88 185 TYR A CA 1
ATOM 1502 C C . TYR A 1 185 ? -10.908 3.001 1.210 1.00 96.88 185 TYR A C 1
ATOM 1504 O O . TYR A 1 185 ? -11.312 1.891 0.871 1.00 96.88 185 TYR A O 1
ATOM 1512 N N . CYS A 1 186 ? -9.735 3.493 0.797 1.00 97.25 186 CYS A N 1
ATOM 1513 C CA . CYS A 1 186 ? -8.850 2.774 -0.120 1.00 97.25 186 CYS A CA 1
ATOM 1514 C C . CYS A 1 186 ? -8.445 1.410 0.446 1.00 97.25 186 CYS A C 1
ATOM 1516 O O . CYS A 1 186 ? -8.566 0.412 -0.251 1.00 97.25 186 CYS A O 1
ATOM 1518 N N . ILE A 1 187 ? -8.053 1.342 1.723 1.00 97.31 187 ILE A N 1
ATOM 1519 C CA . ILE A 1 187 ? -7.702 0.080 2.388 1.00 97.31 187 ILE A CA 1
ATOM 1520 C C . ILE A 1 187 ? -8.881 -0.896 2.361 1.00 97.31 187 ILE A C 1
ATOM 1522 O O . ILE A 1 187 ? -8.704 -2.049 1.983 1.00 97.31 187 ILE A O 1
ATOM 1526 N N . ILE A 1 188 ? -10.087 -0.453 2.732 1.00 94.94 188 ILE A N 1
ATOM 1527 C CA . ILE A 1 188 ? -11.278 -1.318 2.760 1.00 94.94 188 ILE A CA 1
ATOM 1528 C C . ILE A 1 188 ? -11.578 -1.884 1.367 1.00 94.94 188 ILE A C 1
ATOM 1530 O O . ILE A 1 188 ? -11.858 -3.076 1.237 1.00 94.94 188 ILE A O 1
ATOM 1534 N N . ILE A 1 189 ? -11.513 -1.042 0.333 1.00 93.62 189 ILE A N 1
ATOM 1535 C CA . ILE A 1 189 ? -11.766 -1.459 -1.049 1.00 93.62 189 ILE A CA 1
ATOM 1536 C C . ILE A 1 189 ? -10.673 -2.406 -1.549 1.00 93.62 189 ILE A C 1
ATOM 1538 O O . ILE A 1 189 ? -11.004 -3.443 -2.118 1.00 93.62 189 ILE A O 1
ATOM 1542 N N . THR A 1 190 ? -9.399 -2.096 -1.300 1.00 94.56 190 THR A N 1
ATOM 1543 C CA . THR A 1 190 ? -8.261 -2.933 -1.704 1.00 94.56 190 THR A CA 1
ATOM 1544 C C . THR A 1 190 ? -8.275 -4.294 -1.008 1.00 94.56 190 THR A C 1
ATOM 1546 O O . THR A 1 190 ? -8.009 -5.306 -1.648 1.00 94.56 190 THR A O 1
ATOM 1549 N N . LEU A 1 191 ? -8.619 -4.351 0.282 1.00 92.81 191 LEU A N 1
ATOM 1550 C CA . LEU A 1 191 ? -8.763 -5.620 0.999 1.00 92.81 191 LEU A CA 1
ATOM 1551 C C . LEU A 1 191 ? -9.943 -6.450 0.470 1.00 92.81 191 LEU A C 1
ATOM 1553 O O . LEU A 1 191 ? -9.879 -7.675 0.501 1.00 92.81 191 LEU A O 1
ATOM 1557 N N . ASN A 1 192 ? -11.014 -5.798 -0.005 1.00 90.00 192 ASN A N 1
ATOM 1558 C CA . ASN A 1 192 ? -12.225 -6.432 -0.547 1.00 90.00 192 ASN A CA 1
ATOM 1559 C C . ASN A 1 192 ? -12.808 -7.533 0.369 1.00 90.00 192 ASN A C 1
ATOM 1561 O O . ASN A 1 192 ? -13.389 -8.526 -0.079 1.00 90.00 192 ASN A O 1
ATOM 1565 N N . VAL A 1 193 ? -12.665 -7.352 1.681 1.00 85.06 193 VAL A N 1
ATOM 1566 C CA . VAL A 1 193 ? -13.158 -8.289 2.688 1.00 85.06 193 VAL A CA 1
ATOM 1567 C C . VAL A 1 193 ? -14.664 -8.105 2.849 1.00 85.06 193 VAL A C 1
ATOM 1569 O O . VAL A 1 193 ? -15.143 -7.022 3.167 1.00 85.06 193 VAL A O 1
ATOM 1572 N N . ARG A 1 194 ? -15.440 -9.171 2.645 1.00 80.81 194 ARG A N 1
ATOM 1573 C CA . ARG A 1 194 ? -16.913 -9.139 2.788 1.00 80.81 194 ARG A CA 1
ATOM 1574 C C . ARG A 1 194 ? -17.404 -9.725 4.107 1.00 80.81 194 ARG A C 1
ATOM 1576 O O . ARG A 1 194 ? -18.578 -9.588 4.452 1.00 80.81 194 ARG A O 1
ATOM 1583 N N . GLU A 1 195 ? -16.519 -10.402 4.824 1.00 84.44 195 GLU A N 1
ATOM 1584 C CA . GLU A 1 195 ? -16.845 -11.130 6.039 1.00 84.44 195 GLU A CA 1
ATOM 1585 C C . GLU A 1 195 ? -16.858 -10.217 7.265 1.00 84.44 195 GLU A C 1
ATOM 1587 O O . GLU A 1 195 ? -16.122 -9.235 7.377 1.00 84.44 195 GLU A O 1
ATOM 1592 N N . LYS A 1 196 ? -17.722 -10.557 8.223 1.00 76.75 196 LYS A N 1
ATOM 1593 C CA . LYS A 1 196 ? -17.722 -9.921 9.540 1.00 76.75 196 LYS A CA 1
ATOM 1594 C C . LYS A 1 196 ? -16.658 -10.595 10.404 1.00 76.75 196 LYS A C 1
ATOM 1596 O O . LYS A 1 196 ? -16.524 -11.810 10.355 1.00 76.75 196 LYS A O 1
ATOM 1601 N N . ASN A 1 197 ? -16.005 -9.819 11.269 1.00 83.31 197 ASN A N 1
ATOM 1602 C CA . ASN A 1 197 ? -14.974 -10.276 12.215 1.00 83.31 197 ASN A CA 1
ATOM 1603 C C . ASN A 1 197 ? -13.607 -10.642 11.619 1.00 83.31 197 ASN A C 1
ATOM 1605 O O . ASN A 1 197 ? -12.879 -11.410 12.238 1.00 83.31 197 ASN A O 1
ATOM 1609 N N . VAL A 1 198 ? -13.229 -10.068 10.479 1.00 92.62 198 VAL A N 1
ATOM 1610 C CA . VAL A 1 198 ? -11.867 -10.243 9.958 1.00 92.62 198 VAL A CA 1
ATOM 1611 C C . VAL A 1 198 ? -10.874 -9.427 10.777 1.00 92.62 198 VAL A C 1
ATOM 1613 O O . VAL A 1 198 ? -11.064 -8.221 10.983 1.00 92.62 198 VAL A O 1
ATOM 1616 N N . GLU A 1 199 ? -9.850 -10.114 11.278 1.00 95.25 199 GLU A N 1
ATOM 1617 C CA . GLU A 1 199 ? -8.770 -9.525 12.059 1.00 95.25 199 GLU A CA 1
ATOM 1618 C C . GLU A 1 199 ? -7.738 -8.857 11.151 1.00 95.25 199 GLU A C 1
ATOM 1620 O O . GLU A 1 199 ? -7.417 -9.347 10.072 1.00 95.25 199 GLU A O 1
ATOM 1625 N N . PHE A 1 200 ? -7.164 -7.759 11.628 1.00 95.94 200 PHE A N 1
ATOM 1626 C CA . PHE A 1 200 ? -5.996 -7.146 11.010 1.00 95.94 200 PHE A CA 1
ATOM 1627 C C . PHE A 1 200 ? -4.922 -6.872 12.056 1.00 95.94 200 PHE A C 1
ATOM 1629 O O . PHE A 1 200 ? -5.196 -6.749 13.256 1.00 95.94 200 PHE A O 1
ATOM 1636 N N . ARG A 1 201 ? -3.690 -6.726 11.580 1.00 96.38 201 ARG A N 1
ATOM 1637 C CA . ARG A 1 201 ? -2.520 -6.344 12.372 1.00 96.38 201 ARG A CA 1
ATOM 1638 C C . ARG A 1 201 ? -1.830 -5.166 11.700 1.00 96.38 201 ARG A C 1
ATOM 1640 O O . ARG A 1 201 ? -1.692 -5.155 10.479 1.00 96.38 201 ARG A O 1
ATOM 1647 N N . LEU A 1 202 ? -1.417 -4.180 12.492 1.00 96.81 202 LEU A N 1
ATOM 1648 C CA . LEU A 1 202 ? -0.595 -3.063 12.032 1.00 96.81 202 LEU A CA 1
ATOM 1649 C C . LEU A 1 202 ? 0.799 -3.199 12.623 1.00 96.81 202 LEU A C 1
ATOM 1651 O O . LEU A 1 202 ? 0.960 -3.231 13.846 1.00 96.81 202 LEU A O 1
ATOM 1655 N N . TYR A 1 203 ? 1.793 -3.225 11.751 1.00 94.88 203 TYR A N 1
ATOM 1656 C CA . TYR A 1 203 ? 3.201 -3.256 12.109 1.00 94.88 203 TYR A CA 1
ATOM 1657 C C . TYR A 1 203 ? 3.842 -1.917 11.769 1.00 94.88 203 TYR A C 1
ATOM 1659 O O . TYR A 1 203 ? 3.536 -1.336 10.726 1.00 94.88 203 TYR A O 1
ATOM 1667 N N . SER A 1 204 ? 4.728 -1.415 12.626 1.00 92.00 204 SER A N 1
ATOM 1668 C CA . SER A 1 204 ? 5.559 -0.260 12.279 1.00 92.00 204 SER A CA 1
ATOM 1669 C C . SER A 1 204 ? 6.803 -0.712 11.528 1.00 92.00 204 SER A C 1
ATOM 1671 O O . SER A 1 204 ? 7.433 -1.697 11.913 1.00 92.00 204 SER A O 1
ATOM 1673 N N . VAL A 1 205 ? 7.198 0.055 10.515 1.00 86.50 205 VAL A N 1
ATOM 1674 C CA . VAL A 1 205 ? 8.501 -0.100 9.864 1.00 86.50 205 VAL A CA 1
ATOM 1675 C C . VAL A 1 205 ? 9.380 1.046 10.344 1.00 86.50 205 VAL A C 1
ATOM 1677 O O . VAL A 1 205 ? 9.240 2.173 9.868 1.00 86.50 205 VAL A O 1
ATOM 1680 N N . ASP A 1 206 ? 10.236 0.771 11.329 1.00 72.31 206 ASP A N 1
ATOM 1681 C CA . ASP A 1 206 ? 11.216 1.747 11.801 1.00 72.31 206 ASP A CA 1
ATOM 1682 C C . ASP A 1 206 ? 12.539 1.530 11.074 1.00 72.31 206 ASP A C 1
ATOM 1684 O O . ASP A 1 206 ? 13.138 0.453 11.103 1.00 72.31 206 ASP A O 1
ATOM 1688 N N . LEU A 1 207 ? 12.982 2.568 10.381 1.00 64.75 207 LEU A N 1
ATOM 1689 C CA . LEU A 1 207 ? 14.239 2.542 9.665 1.00 64.75 207 LEU A CA 1
ATOM 1690 C C . LEU A 1 207 ? 15.268 3.137 10.593 1.00 64.75 207 LEU A C 1
ATOM 1692 O O . LEU A 1 207 ? 15.443 4.355 10.650 1.00 64.75 207 LEU A O 1
ATOM 1696 N N . MET A 1 208 ? 15.965 2.252 11.305 1.00 52.25 208 MET A N 1
ATOM 1697 C CA . MET A 1 208 ? 17.218 2.608 11.950 1.00 52.25 208 MET A CA 1
ATOM 1698 C C . MET A 1 208 ? 18.083 3.273 10.882 1.00 52.25 208 MET A C 1
ATOM 1700 O O . MET A 1 208 ? 18.578 2.614 9.965 1.00 52.25 208 MET A O 1
ATOM 1704 N N . ARG A 1 209 ? 18.228 4.601 10.963 1.00 41.09 209 ARG A N 1
ATOM 1705 C CA . ARG A 1 209 ? 19.204 5.327 10.159 1.00 41.09 209 ARG A CA 1
ATOM 1706 C C . ARG A 1 209 ? 20.546 4.722 10.518 1.00 41.09 209 ARG A C 1
ATOM 1708 O O . ARG A 1 209 ? 21.110 5.053 11.557 1.00 41.09 209 ARG A O 1
ATOM 1715 N N . MET A 1 210 ? 21.052 3.834 9.670 1.00 33.84 210 MET A N 1
ATOM 1716 C CA . MET A 1 210 ? 22.453 3.474 9.716 1.00 33.84 210 MET A CA 1
ATOM 1717 C C . MET A 1 210 ? 23.206 4.767 9.434 1.00 33.84 210 MET A C 1
ATOM 1719 O O . MET A 1 210 ? 23.304 5.217 8.293 1.00 33.84 210 MET A O 1
ATOM 1723 N N . THR A 1 211 ? 23.678 5.422 10.491 1.00 31.03 211 THR A N 1
ATOM 1724 C CA . THR A 1 211 ? 24.730 6.416 10.368 1.00 31.03 211 THR A CA 1
ATOM 1725 C C . THR A 1 211 ? 25.895 5.669 9.751 1.00 31.03 211 THR A C 1
ATOM 1727 O O . THR A 1 211 ? 26.551 4.873 10.423 1.00 31.03 211 THR A O 1
ATOM 1730 N N . VAL A 1 212 ? 26.097 5.853 8.447 1.00 37.34 212 VAL A N 1
ATOM 1731 C CA . VAL A 1 212 ? 27.327 5.443 7.783 1.00 37.34 212 VAL A CA 1
ATOM 1732 C C . VAL A 1 212 ? 28.426 6.199 8.513 1.00 37.34 212 VAL A C 1
ATOM 1734 O O . VAL A 1 212 ? 28.590 7.402 8.324 1.00 37.34 212 VAL A O 1
ATOM 1737 N N . ASN A 1 213 ? 29.115 5.523 9.430 1.00 33.19 213 ASN A N 1
ATOM 1738 C CA . ASN A 1 213 ? 30.309 6.071 10.038 1.00 33.19 213 ASN A CA 1
ATOM 1739 C C . ASN A 1 213 ? 31.324 6.203 8.907 1.00 33.19 213 ASN A C 1
ATOM 1741 O O . ASN A 1 213 ? 31.891 5.217 8.448 1.00 33.19 213 ASN A O 1
ATOM 1745 N N . SER A 1 214 ? 31.553 7.436 8.466 1.00 37.34 214 SER A N 1
ATOM 1746 C CA . SER A 1 214 ? 32.517 7.843 7.438 1.00 37.34 214 SER A CA 1
ATOM 1747 C C . SER A 1 214 ? 33.984 7.511 7.775 1.00 37.34 214 SER A C 1
ATOM 1749 O O . SER A 1 214 ? 34.892 8.046 7.143 1.00 37.34 214 SER A O 1
ATOM 1751 N N . ASN A 1 215 ? 34.241 6.657 8.769 1.00 38.28 215 ASN A N 1
ATOM 1752 C CA . ASN A 1 215 ? 35.572 6.345 9.282 1.00 38.28 215 ASN A CA 1
ATOM 1753 C C . ASN A 1 215 ? 36.267 5.201 8.525 1.00 38.28 215 ASN A C 1
ATOM 1755 O O . ASN A 1 215 ? 37.493 5.117 8.578 1.00 38.28 215 ASN A O 1
ATOM 1759 N N . ASP A 1 216 ? 35.540 4.390 7.750 1.00 39.50 216 ASP A N 1
ATOM 1760 C CA . ASP A 1 216 ? 36.153 3.297 6.972 1.00 39.50 216 ASP A CA 1
ATOM 1761 C C . ASP A 1 216 ? 36.838 3.783 5.682 1.00 39.50 216 ASP A C 1
ATOM 1763 O O . ASP A 1 216 ? 37.695 3.097 5.123 1.00 39.50 216 ASP A O 1
ATOM 1767 N N . SER A 1 217 ? 36.554 5.014 5.245 1.00 38.78 217 SER A N 1
ATOM 1768 C CA . SER A 1 217 ? 37.196 5.625 4.072 1.00 38.78 217 SER A CA 1
ATOM 1769 C C . SER A 1 217 ? 38.556 6.269 4.378 1.00 38.78 217 SER A C 1
ATOM 1771 O O . SER A 1 217 ? 39.275 6.624 3.448 1.00 38.78 217 SER A O 1
ATOM 1773 N N . GLN A 1 218 ? 38.930 6.438 5.655 1.00 36.88 218 GLN A N 1
ATOM 1774 C CA . GLN A 1 218 ? 40.231 7.012 6.043 1.00 36.88 218 GLN A CA 1
ATOM 1775 C C . GLN A 1 218 ? 41.270 5.962 6.463 1.00 36.88 218 GLN A C 1
ATOM 1777 O O . GLN A 1 218 ? 42.468 6.229 6.361 1.00 36.88 218 GLN A O 1
ATOM 1782 N N . GLN A 1 219 ? 40.859 4.750 6.859 1.00 40.88 219 GLN A N 1
ATOM 1783 C CA . GLN A 1 219 ? 41.807 3.671 7.177 1.00 40.88 219 GLN A CA 1
ATOM 1784 C C . GLN A 1 219 ? 42.400 2.992 5.932 1.00 40.88 219 GLN A C 1
ATOM 1786 O O . GLN A 1 219 ? 43.527 2.500 5.989 1.00 40.88 219 GLN A O 1
ATOM 1791 N N . SER A 1 220 ? 41.707 3.020 4.790 1.00 39.03 220 SER A N 1
ATOM 1792 C CA . SER A 1 220 ? 42.220 2.469 3.528 1.00 39.03 220 SER A CA 1
ATOM 1793 C C . SER A 1 220 ? 43.268 3.366 2.853 1.00 39.03 220 SER A C 1
ATOM 1795 O O . SER A 1 220 ? 44.165 2.848 2.193 1.00 39.03 220 SER A O 1
ATOM 1797 N N . LEU A 1 221 ? 43.231 4.687 3.076 1.00 42.09 221 LEU A N 1
ATOM 1798 C CA . LEU A 1 221 ? 44.220 5.630 2.532 1.00 42.09 221 LEU A CA 1
ATOM 1799 C C . LEU A 1 221 ? 45.542 5.638 3.327 1.00 42.09 221 LEU A C 1
ATOM 1801 O O . LEU A 1 221 ? 46.611 5.697 2.727 1.00 42.09 221 LEU A O 1
ATOM 1805 N N . GLN A 1 222 ? 45.507 5.459 4.654 1.00 42.66 222 GLN A N 1
ATOM 1806 C CA . GLN A 1 222 ? 46.733 5.393 5.473 1.00 42.66 222 GLN A CA 1
ATOM 1807 C C . GLN A 1 222 ? 47.491 4.056 5.367 1.00 42.66 222 GLN A C 1
ATOM 1809 O O . GLN A 1 222 ? 48.662 3.977 5.745 1.00 42.66 222 GLN A O 1
ATOM 1814 N N . ALA A 1 223 ? 46.853 2.999 4.854 1.00 45.19 223 ALA A N 1
ATOM 1815 C CA . ALA A 1 223 ? 47.502 1.709 4.616 1.00 45.19 223 ALA A CA 1
ATOM 1816 C C . ALA A 1 223 ? 48.325 1.676 3.312 1.00 45.19 223 ALA A C 1
ATOM 1818 O O . ALA A 1 223 ? 49.211 0.830 3.179 1.00 45.19 223 ALA A O 1
ATOM 1819 N N . VAL A 1 224 ? 48.062 2.595 2.375 1.00 49.38 224 VAL A N 1
ATOM 1820 C CA . VAL A 1 224 ? 48.806 2.708 1.109 1.00 49.38 224 VAL A CA 1
ATOM 1821 C C . VAL A 1 224 ? 50.059 3.578 1.278 1.00 49.38 224 VAL A C 1
ATOM 1823 O O . VAL A 1 224 ? 51.114 3.209 0.777 1.00 49.38 224 VAL A O 1
ATOM 1826 N N . GLU A 1 225 ? 50.007 4.642 2.087 1.00 45.28 225 GLU A N 1
ATOM 1827 C CA . GLU A 1 225 ? 51.155 5.543 2.328 1.00 45.28 225 GLU A CA 1
ATOM 1828 C C . GLU A 1 225 ? 52.244 4.983 3.267 1.00 45.28 225 GLU A C 1
ATOM 1830 O O . GLU A 1 225 ? 53.280 5.610 3.455 1.00 45.28 225 GLU A O 1
ATOM 1835 N N . ARG A 1 226 ? 52.058 3.797 3.867 1.00 48.59 226 ARG A N 1
ATOM 1836 C CA . ARG A 1 226 ? 53.094 3.133 4.693 1.00 48.59 226 ARG A CA 1
ATOM 1837 C C . ARG A 1 226 ? 53.907 2.071 3.945 1.00 48.59 226 ARG A C 1
ATOM 1839 O O . ARG A 1 226 ? 54.623 1.299 4.584 1.00 48.59 226 ARG A O 1
ATOM 1846 N N . LYS A 1 227 ? 53.770 1.988 2.620 1.00 50.75 227 LYS A N 1
ATOM 1847 C CA . LYS A 1 227 ? 54.507 1.036 1.773 1.00 50.75 227 LYS A CA 1
ATOM 1848 C C . LYS A 1 227 ? 55.392 1.686 0.703 1.00 50.75 227 LYS A C 1
ATOM 1850 O O . LYS A 1 227 ? 55.843 0.970 -0.189 1.00 50.75 227 LYS A O 1
ATOM 1855 N N . GLU A 1 228 ? 55.692 2.976 0.832 1.00 42.38 228 GLU A N 1
ATOM 1856 C CA . GLU A 1 228 ? 56.778 3.638 0.090 1.00 42.38 228 GLU A CA 1
ATOM 1857 C C . GLU A 1 228 ? 57.925 4.036 1.022 1.00 42.38 228 GLU A C 1
ATOM 1859 O O . GLU A 1 228 ? 57.642 4.497 2.154 1.00 42.38 228 GLU A O 1
#

Organism: Drosophila busckii (NCBI:txid30019)

pLDDT: mean 83.96, std 19.16, range [31.03, 98.5]

Sequence (228 aa):
MRQEVTNKWYNFDVEISEHLWSLWGGVHPKANWFDSQVRGQQKLGCCVVACCAASVFARLSDWSEKLLDAIVTNGDKYYRDSIAHTQHWDIDLGQDDLQLMTKGRIYNSPAQKEMNLSEALAYFFTRYQWGILVCDDRHLAFGYTSSLDGGYFLYDCSEWDKPIFPDNMGASYVLRAKELLLLIYCIIITLNVREKNVEFRLYSVDLMRMTVNSNDSQQSLQAVERKE

Secondary structure (DSSP, 8-state):
-------EETTEEEEETTTEEEEE-S--TT-TTS-TTTTTTTHHHHHHHHHHHHHH-S-GGG--HHHHHHHHHHHHHHHHHHHHHHS-TTS-TTTTTSEEEEEEETTPPTT-SSB-HHHHHHHHTTT-SEEEEEETTEEEEEEEE-STT-EEEEEE---BSTTTS-TT-B--EEEEESSHHHHHHHHHHHHT--STT-EEEEEE---------TTHHHHHHHTTTT--

Radius of gyration: 19.9 Å; chains: 1; bounding box: 75×43×54 Å